Protein AF-A0A443SCE9-F1 (afdb_monomer)

Nearest PDB structures (foldseek):
  2ody-assembly2_F  TM=4.793E-01  e=1.284E-12  Rhipicephalus microplus
  5yv7-assembly1_A  TM=9.824E-01  e=7.823E-06  Dendroaspis angusticeps
  1zr0-assembly2_D  TM=9.671E-01  e=8.289E-06  Homo sapiens
  6q61-assembly1_A  TM=9.782E-01  e=1.863E-05  Conus striatus
  4bqd-assembly2_B  TM=9.768E-01  e=2.092E-05  Homo sapiens

Foldseek 3Di:
DDDDDDPDPDDDDDDDDDPPQQLPDDWFQDDAQDFQWWWFQDPVVRAIDIDGHRPDDGGSRTHNDRVVRCCSRPVVLVVLVVLLPDDFDQDPAQDFQWWWFQDPVVRATDIDGHRPDDDDSRTGNDRVVNCVSRVVSVVVVVVVVVVVVVVDPQLQVDDWDQDDAQCWDWWWFRDPVVRAIDIDTHRPDDTGSRTHRDRVVRCCRRVNPPPDDPPLPPLLPDDWDQDDAQDFQWWWFQDLVVRAIDIDGHRPDDTGSRTHNDRCVRCVSSVVSVPPPPD

Organism: NCBI:txid299467

Structure (mmCIF, N/CA/C/O backbone):
data_AF-A0A443SCE9-F1
#
_entry.id   AF-A0A443SCE9-F1
#
loop_
_atom_site.group_PDB
_atom_site.id
_atom_site.type_symbol
_atom_site.label_atom_id
_atom_site.label_alt_id
_atom_site.label_comp_id
_atom_site.label_asym_id
_atom_site.label_entity_id
_atom_site.label_seq_id
_atom_site.pdbx_PDB_ins_code
_atom_site.Cartn_x
_atom_site.Cartn_y
_atom_site.Cartn_z
_atom_site.occupancy
_atom_site.B_iso_or_equiv
_atom_site.auth_seq_id
_atom_site.auth_comp_id
_atom_site.auth_asym_id
_atom_site.auth_atom_id
_atom_site.pdbx_PDB_model_num
ATOM 1 N N . MET A 1 1 ? 52.803 -52.361 32.633 1.00 43.97 1 MET A N 1
ATOM 2 C CA . MET A 1 1 ? 52.511 -51.492 31.473 1.00 43.97 1 MET A CA 1
ATOM 3 C C . MET A 1 1 ? 51.015 -51.180 31.536 1.00 43.97 1 MET A C 1
ATOM 5 O O . MET A 1 1 ? 50.235 -51.978 31.051 1.00 43.97 1 MET A O 1
ATOM 9 N N . LEU A 1 2 ? 50.513 -50.243 32.354 1.00 42.19 2 LEU A N 1
ATOM 10 C CA . LEU A 1 2 ? 50.738 -48.784 32.318 1.00 42.19 2 LEU A CA 1
ATOM 11 C C . LEU A 1 2 ? 50.710 -48.282 30.860 1.00 42.19 2 LEU A C 1
ATOM 13 O O . LEU A 1 2 ? 51.639 -48.584 30.123 1.00 42.19 2 LEU A O 1
ATOM 17 N N . VAL A 1 3 ? 49.547 -47.845 30.364 1.00 41.75 3 VAL A N 1
ATOM 18 C CA . VAL A 1 3 ? 49.006 -46.459 30.302 1.00 41.75 3 VAL A CA 1
ATOM 19 C C . VAL A 1 3 ? 49.150 -45.918 28.878 1.00 41.75 3 VAL A C 1
ATOM 21 O O . VAL A 1 3 ? 50.267 -45.782 28.396 1.00 41.75 3 VAL A O 1
ATOM 24 N N . ASN A 1 4 ? 48.025 -45.601 28.230 1.00 45.38 4 ASN A N 1
ATOM 25 C CA . ASN A 1 4 ? 47.741 -44.291 27.618 1.00 45.38 4 ASN A CA 1
ATOM 26 C C . ASN A 1 4 ? 46.391 -44.368 26.879 1.00 45.38 4 ASN A C 1
ATOM 28 O O . ASN A 1 4 ? 46.268 -45.077 25.889 1.00 45.38 4 ASN A O 1
ATOM 32 N N . ILE A 1 5 ? 45.307 -43.879 27.497 1.00 42.97 5 ILE A N 1
ATOM 33 C CA . ILE A 1 5 ? 44.830 -42.477 27.423 1.00 42.97 5 ILE A CA 1
ATOM 34 C C . ILE A 1 5 ? 44.091 -42.274 26.087 1.00 42.97 5 ILE A C 1
ATOM 36 O O . ILE A 1 5 ? 44.682 -42.333 25.020 1.00 42.97 5 ILE A O 1
ATOM 40 N N . ILE A 1 6 ? 42.755 -42.221 26.086 1.00 52.59 6 ILE A N 1
ATOM 41 C CA . ILE A 1 6 ? 41.980 -41.017 26.453 1.00 52.59 6 ILE A CA 1
ATOM 42 C C . ILE A 1 6 ? 42.483 -39.799 25.663 1.00 52.59 6 ILE A C 1
ATOM 44 O O . ILE A 1 6 ? 43.019 -38.865 26.236 1.00 52.59 6 ILE A O 1
ATOM 48 N N . PHE A 1 7 ? 42.353 -39.824 24.339 1.00 45.81 7 PHE A N 1
ATOM 49 C CA . PHE A 1 7 ? 42.349 -38.638 23.469 1.00 45.81 7 PHE A CA 1
ATOM 50 C C . PHE A 1 7 ? 41.995 -39.150 22.064 1.00 45.81 7 PHE A C 1
ATOM 52 O O . PHE A 1 7 ? 42.852 -39.601 21.322 1.00 45.81 7 PHE A O 1
ATOM 59 N N . MET A 1 8 ? 40.738 -39.398 21.722 1.00 41.31 8 MET A N 1
ATOM 60 C CA . MET A 1 8 ? 39.907 -38.404 21.045 1.00 41.31 8 MET A CA 1
ATOM 61 C C . MET A 1 8 ? 38.488 -38.993 20.926 1.00 41.31 8 MET A C 1
ATOM 63 O O . MET A 1 8 ? 38.077 -39.475 19.877 1.00 41.31 8 MET A O 1
ATOM 67 N N . LEU A 1 9 ? 37.747 -39.004 22.035 1.00 42.62 9 LEU A N 1
ATOM 68 C CA . LEU A 1 9 ? 36.285 -39.139 22.037 1.00 42.62 9 LEU A CA 1
ATOM 69 C C . LEU A 1 9 ? 35.625 -37.757 22.165 1.00 42.62 9 LEU A C 1
ATOM 71 O O . LEU A 1 9 ? 34.692 -37.604 22.942 1.00 42.62 9 LEU A O 1
ATOM 75 N N . LEU A 1 10 ? 36.104 -36.732 21.452 1.00 50.78 10 LEU A N 1
ATOM 76 C CA . LEU A 1 10 ? 35.444 -35.422 21.380 1.00 50.78 10 LEU A CA 1
ATOM 77 C C . LEU A 1 10 ? 35.758 -34.763 20.027 1.00 50.78 10 LEU A C 1
ATOM 79 O O . LEU A 1 10 ? 36.930 -34.590 19.720 1.00 50.78 10 LEU A O 1
ATOM 83 N N . PHE A 1 11 ? 34.709 -34.358 19.296 1.00 47.50 11 PHE A N 1
ATOM 84 C CA . PHE A 1 11 ? 34.681 -33.801 17.926 1.00 47.50 11 PHE A CA 1
ATOM 85 C C . PHE A 1 11 ? 34.931 -34.874 16.852 1.00 47.50 11 PHE A C 1
ATOM 87 O O . PHE A 1 11 ? 36.036 -35.358 16.707 1.00 47.50 11 PHE A O 1
ATOM 94 N N . GLU A 1 12 ? 33.953 -35.374 16.095 1.00 42.16 12 GLU A N 1
ATOM 95 C CA . GLU A 1 12 ? 33.042 -34.621 15.231 1.00 42.16 12 GLU A CA 1
ATOM 96 C C . GLU A 1 12 ? 31.695 -35.361 15.090 1.00 42.16 12 GLU A C 1
ATOM 98 O O . GLU A 1 12 ? 31.498 -36.211 14.225 1.00 42.16 12 GLU A O 1
ATOM 103 N N . ALA A 1 13 ? 30.730 -35.018 15.937 1.00 48.69 13 ALA A N 1
ATOM 104 C CA . ALA A 1 13 ? 29.329 -35.062 15.544 1.00 48.69 13 ALA A CA 1
ATOM 105 C C . ALA A 1 13 ? 28.875 -33.604 15.434 1.00 48.69 13 ALA A C 1
ATOM 107 O O . ALA A 1 13 ? 29.191 -32.819 16.326 1.00 48.69 13 ALA A O 1
ATOM 108 N N . LEU A 1 14 ? 28.103 -33.289 14.385 1.00 45.78 14 LEU A N 1
ATOM 109 C CA . LEU A 1 14 ? 27.426 -32.008 14.110 1.00 45.78 14 LEU A CA 1
ATOM 110 C C . LEU A 1 14 ? 28.202 -31.013 13.227 1.00 45.78 14 LEU A C 1
ATOM 112 O O . LEU A 1 14 ? 28.511 -29.901 13.645 1.00 45.78 14 LEU A O 1
ATOM 116 N N . THR A 1 15 ? 28.395 -31.339 11.948 1.00 37.53 15 THR A N 1
ATOM 117 C CA . THR A 1 15 ? 28.338 -30.293 10.916 1.00 37.53 15 THR A CA 1
ATOM 118 C C . THR A 1 15 ? 26.886 -30.191 10.433 1.00 37.53 15 THR A C 1
ATOM 120 O O . THR A 1 15 ? 26.409 -31.080 9.725 1.00 37.53 15 THR A O 1
ATOM 123 N N . PRO A 1 16 ? 26.110 -29.159 10.824 1.00 42.09 16 PRO A N 1
ATOM 124 C CA . PRO A 1 16 ? 24.893 -28.854 10.088 1.00 42.09 16 PRO A CA 1
ATOM 125 C C . PRO A 1 16 ? 25.311 -28.518 8.653 1.00 42.09 16 PRO A C 1
ATOM 127 O O . PRO A 1 16 ? 26.237 -27.733 8.446 1.00 42.09 16 PRO A O 1
ATOM 130 N N . MET A 1 17 ? 24.656 -29.147 7.672 1.00 36.25 17 MET A N 1
ATOM 131 C CA . MET A 1 17 ? 24.743 -28.785 6.256 1.00 36.25 17 MET A CA 1
ATOM 132 C C . MET A 1 17 ? 24.750 -27.258 6.134 1.00 36.25 17 MET A C 1
ATOM 134 O O . MET A 1 17 ? 23.750 -26.615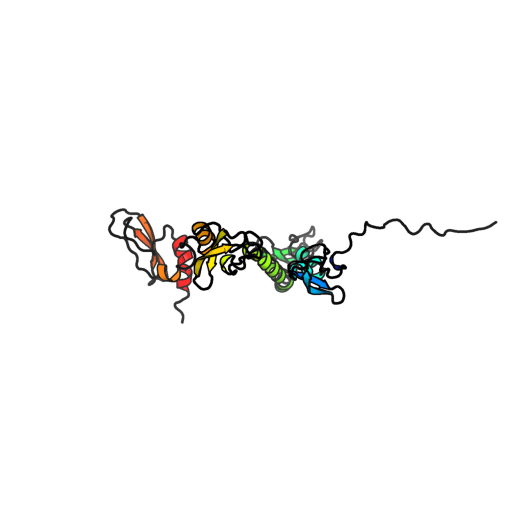 6.451 1.00 36.25 17 MET A O 1
ATOM 138 N N . LEU A 1 18 ? 25.893 -26.701 5.724 1.00 42.69 18 LEU A N 1
ATOM 139 C CA . LEU A 1 18 ? 26.129 -25.271 5.547 1.00 42.69 18 LEU A CA 1
ATOM 140 C C . LEU A 1 18 ? 25.136 -24.713 4.523 1.00 42.69 18 LEU A C 1
ATOM 142 O O . LEU A 1 18 ? 25.402 -24.657 3.324 1.00 42.69 18 LEU A O 1
ATOM 146 N N . THR A 1 19 ? 23.971 -24.278 4.991 1.00 43.88 19 THR A N 1
ATOM 147 C CA . THR A 1 19 ? 23.225 -23.238 4.301 1.00 43.88 19 THR A CA 1
ATOM 148 C C . THR A 1 19 ? 24.095 -21.998 4.411 1.00 43.88 19 THR A C 1
ATOM 150 O O . THR A 1 19 ? 24.146 -21.392 5.480 1.00 43.88 19 THR A O 1
ATOM 153 N N . GLU A 1 20 ? 24.848 -21.678 3.356 1.00 56.22 20 GLU A N 1
ATOM 154 C CA . GLU A 1 20 ? 25.584 -20.418 3.292 1.00 56.22 20 GLU A CA 1
ATOM 155 C C . GLU A 1 20 ? 24.637 -19.291 3.693 1.00 56.22 20 GLU A C 1
ATOM 157 O O . GLU A 1 20 ? 23.588 -19.093 3.067 1.00 56.22 20 GLU A O 1
ATOM 162 N N . ASP A 1 21 ? 24.982 -18.610 4.783 1.00 82.12 21 ASP A N 1
ATOM 163 C CA . ASP A 1 21 ? 24.191 -17.504 5.279 1.00 82.12 21 ASP A CA 1
ATOM 164 C C . ASP A 1 21 ? 24.166 -16.422 4.198 1.00 82.12 21 ASP A C 1
ATOM 166 O O . ASP A 1 21 ? 25.186 -15.814 3.870 1.00 82.12 21 ASP A O 1
ATOM 170 N N . VAL A 1 22 ? 22.979 -16.216 3.623 1.00 88.62 22 VAL A N 1
ATOM 171 C CA . VAL A 1 22 ? 22.713 -15.261 2.543 1.00 88.62 22 VAL A CA 1
ATOM 172 C C . VAL A 1 22 ? 23.270 -13.887 2.892 1.00 88.62 22 VAL A C 1
ATOM 174 O O . VAL A 1 22 ? 23.804 -13.207 2.029 1.00 88.62 22 VAL A O 1
ATOM 177 N N . CYS A 1 23 ? 23.185 -13.492 4.157 1.00 90.44 23 CYS A N 1
ATOM 178 C CA . CYS A 1 23 ? 23.610 -12.181 4.625 1.00 90.44 23 CYS A CA 1
ATOM 179 C C . CYS A 1 23 ? 25.134 -12.054 4.732 1.00 90.44 23 CYS A C 1
ATOM 181 O O . CYS A 1 23 ? 25.671 -10.954 4.695 1.00 90.44 23 CYS A O 1
ATOM 183 N N . SER A 1 24 ? 25.851 -13.172 4.784 1.00 90.25 24 SER A N 1
ATOM 184 C CA . SER A 1 24 ? 27.311 -13.198 4.837 1.00 90.25 24 SER A CA 1
ATOM 185 C C . SER A 1 24 ? 27.971 -13.185 3.447 1.00 90.25 24 SER A C 1
ATOM 187 O O . SER A 1 24 ? 29.181 -12.978 3.346 1.00 90.25 24 SER A O 1
ATOM 189 N N . GLN A 1 25 ? 27.214 -13.390 2.361 1.00 93.69 25 GLN A N 1
ATOM 190 C CA . GLN A 1 25 ? 27.750 -13.358 0.991 1.00 93.69 25 GLN A CA 1
ATOM 191 C C . GLN A 1 25 ? 28.058 -11.912 0.552 1.00 93.69 25 GLN A C 1
ATOM 193 O O . GLN A 1 25 ? 27.378 -10.979 0.960 1.00 93.69 25 GLN A O 1
ATOM 198 N N . LYS A 1 26 ? 29.057 -11.684 -0.309 1.00 95.06 26 LYS A N 1
ATOM 199 C CA . LYS A 1 26 ? 29.334 -10.340 -0.870 1.00 95.06 26 LYS A CA 1
ATOM 200 C C . LYS A 1 26 ? 28.342 -9.974 -1.978 1.00 95.06 26 LYS A C 1
ATOM 202 O O . LYS A 1 26 ? 27.740 -10.864 -2.564 1.00 95.06 26 LYS A O 1
ATOM 207 N N . ALA A 1 27 ? 28.212 -8.695 -2.327 1.00 94.88 27 ALA A N 1
ATOM 208 C CA . ALA A 1 27 ? 27.481 -8.296 -3.533 1.00 94.88 27 ALA A CA 1
ATOM 209 C C . ALA A 1 27 ? 28.075 -8.974 -4.780 1.00 94.88 27 ALA A C 1
ATOM 211 O O . ALA A 1 27 ? 29.279 -8.876 -5.019 1.00 94.88 27 ALA A O 1
ATOM 212 N N . ASP A 1 28 ? 27.238 -9.628 -5.586 1.00 96.88 28 ASP A N 1
ATOM 213 C CA . ASP A 1 28 ? 27.673 -10.304 -6.811 1.00 96.88 28 ASP A CA 1
ATOM 214 C C . ASP A 1 28 ? 26.957 -9.737 -8.038 1.00 96.88 28 ASP A C 1
ATOM 216 O O . ASP A 1 28 ? 25.764 -9.967 -8.263 1.00 96.88 28 ASP A O 1
ATOM 220 N N . HIS A 1 29 ? 27.713 -8.989 -8.844 1.00 94.44 29 HIS A N 1
ATOM 221 C CA . HIS A 1 29 ? 27.254 -8.427 -10.111 1.00 94.44 29 HIS A CA 1
ATOM 222 C C . HIS A 1 29 ? 26.821 -9.524 -11.096 1.00 94.44 29 HIS A C 1
ATOM 224 O O . HIS A 1 29 ? 25.925 -9.313 -11.913 1.00 94.44 29 HIS A O 1
ATOM 230 N N . GLY A 1 30 ? 27.435 -10.701 -11.028 1.00 94.31 30 GLY A N 1
ATOM 231 C CA . GLY A 1 30 ? 27.260 -11.762 -11.998 1.00 94.31 30 GLY A CA 1
ATOM 232 C C . GLY A 1 30 ? 27.810 -11.439 -13.388 1.00 94.31 30 GLY A C 1
ATOM 233 O O . GLY A 1 30 ? 28.479 -10.429 -13.616 1.00 94.31 30 GLY A O 1
ATOM 234 N N . GLY A 1 31 ? 27.553 -12.337 -14.342 1.00 89.56 31 GLY A N 1
ATOM 235 C CA . GLY A 1 31 ? 28.215 -12.323 -15.657 1.00 89.56 31 GLY A CA 1
ATOM 236 C C . GLY A 1 31 ? 27.521 -11.509 -16.756 1.00 89.56 31 GLY A C 1
ATOM 237 O O . GLY A 1 31 ? 28.083 -11.337 -17.837 1.00 89.56 31 GLY A O 1
ATOM 238 N N . CYS A 1 32 ? 26.295 -11.042 -16.523 1.00 94.19 32 CYS A N 1
ATOM 239 C CA . CYS A 1 32 ? 25.526 -10.288 -17.517 1.00 94.19 32 CYS A CA 1
ATOM 240 C C . CYS A 1 32 ? 25.786 -8.775 -17.415 1.00 94.19 32 CYS A C 1
ATOM 242 O O . CYS A 1 32 ? 26.352 -8.302 -16.438 1.00 94.19 32 CYS A O 1
ATOM 244 N N . ARG A 1 33 ? 25.400 -8.004 -18.442 1.00 90.88 33 ARG A N 1
ATOM 245 C CA . ARG A 1 33 ? 25.694 -6.557 -18.559 1.00 90.88 33 ARG A CA 1
ATOM 246 C C . ARG A 1 33 ? 24.463 -5.653 -18.406 1.00 90.88 33 ARG A C 1
ATOM 248 O O . ARG A 1 33 ? 24.452 -4.535 -18.911 1.00 90.88 33 ARG A O 1
ATOM 255 N N . SER A 1 34 ? 23.409 -6.144 -17.760 1.00 77.69 34 SER A N 1
ATOM 256 C CA . SER A 1 34 ? 22.251 -5.311 -17.411 1.00 77.69 34 SER A CA 1
ATOM 257 C C . SER A 1 34 ? 22.604 -4.400 -16.240 1.00 77.69 34 SER A C 1
ATOM 259 O O . SER A 1 34 ? 23.427 -4.754 -15.405 1.00 77.69 34 SER A O 1
ATOM 261 N N . ILE A 1 35 ? 21.962 -3.238 -16.148 1.00 85.25 35 ILE A N 1
ATOM 262 C CA . ILE A 1 35 ? 22.164 -2.310 -15.031 1.00 85.25 35 ILE A CA 1
ATOM 263 C C . ILE A 1 35 ? 20.927 -2.379 -14.138 1.00 85.25 35 ILE A C 1
ATOM 265 O O . ILE A 1 35 ? 20.015 -1.563 -14.258 1.00 85.25 35 ILE A O 1
ATOM 269 N N . LEU A 1 36 ? 20.859 -3.399 -13.279 1.00 69.56 36 LEU A N 1
ATOM 270 C CA . LEU A 1 36 ? 19.771 -3.544 -12.313 1.00 69.56 36 LEU A CA 1
ATOM 271 C C . LEU A 1 36 ? 20.247 -3.067 -10.944 1.00 69.56 36 LEU A C 1
ATOM 273 O O . LEU A 1 36 ? 21.108 -3.696 -10.338 1.00 69.56 36 LEU A O 1
ATOM 277 N N . VAL A 1 37 ? 19.680 -1.974 -10.438 1.00 84.00 37 VAL A N 1
ATOM 278 C CA . VAL A 1 37 ? 19.967 -1.521 -9.071 1.00 84.00 37 VAL A CA 1
ATOM 279 C C . VAL A 1 37 ? 19.291 -2.476 -8.091 1.00 84.00 37 VAL A C 1
ATOM 281 O O . VAL A 1 37 ? 18.077 -2.675 -8.141 1.00 84.00 37 VAL A O 1
ATOM 284 N N . ARG A 1 38 ? 20.090 -3.092 -7.225 1.00 88.88 38 ARG A N 1
ATOM 285 C CA . ARG A 1 38 ? 19.673 -4.052 -6.200 1.00 88.88 38 ARG A CA 1
ATOM 286 C C . ARG A 1 38 ? 20.282 -3.667 -4.862 1.00 88.88 38 ARG A C 1
ATOM 288 O O . ARG A 1 38 ? 21.121 -2.775 -4.797 1.00 88.88 38 ARG A O 1
ATOM 295 N N . TRP A 1 39 ? 19.848 -4.335 -3.810 1.00 91.62 39 TRP A N 1
ATOM 296 C CA . TRP A 1 39 ? 20.337 -4.162 -2.453 1.00 91.62 39 TRP A CA 1
ATOM 297 C C . TRP A 1 39 ? 21.041 -5.428 -1.996 1.00 91.62 39 TRP A C 1
ATOM 299 O O . TRP A 1 39 ? 20.598 -6.528 -2.315 1.00 91.62 39 TRP A O 1
ATOM 309 N N . TYR A 1 40 ? 22.122 -5.286 -1.249 1.00 95.50 40 TYR A N 1
ATOM 310 C CA . TYR A 1 40 ? 22.788 -6.395 -0.579 1.00 95.50 40 TYR A CA 1
ATOM 311 C C . TYR A 1 40 ? 23.111 -5.982 0.852 1.00 95.50 40 TYR A C 1
ATOM 313 O O . TYR A 1 40 ? 23.240 -4.794 1.151 1.00 95.50 40 TYR A O 1
ATOM 321 N N . PHE A 1 41 ? 23.225 -6.955 1.742 1.00 94.44 41 PHE A N 1
ATOM 322 C CA . PHE A 1 41 ? 23.667 -6.731 3.102 1.00 94.44 41 PHE A CA 1
ATOM 323 C C . PHE A 1 41 ? 25.186 -6.654 3.135 1.00 94.44 41 PHE A C 1
ATOM 325 O O . PHE A 1 41 ? 25.878 -7.630 2.844 1.00 94.44 41 PHE A O 1
ATOM 332 N N . ASN A 1 42 ? 25.702 -5.486 3.486 1.00 92.31 42 ASN A N 1
ATOM 333 C CA . ASN A 1 42 ? 27.100 -5.283 3.774 1.00 92.31 42 ASN A CA 1
ATOM 334 C C . ASN A 1 42 ? 27.367 -5.647 5.240 1.00 92.31 42 ASN A C 1
ATOM 336 O O . ASN A 1 42 ? 27.071 -4.890 6.166 1.00 92.31 42 ASN A O 1
ATOM 340 N N . ASN A 1 43 ? 27.946 -6.827 5.439 1.00 86.88 43 ASN A N 1
ATOM 341 C CA . ASN A 1 43 ? 28.272 -7.337 6.766 1.00 86.88 43 ASN A CA 1
ATOM 342 C C . ASN A 1 43 ? 29.434 -6.574 7.440 1.00 86.88 43 ASN A C 1
ATOM 344 O O . ASN A 1 43 ? 29.600 -6.652 8.651 1.00 86.88 43 ASN A O 1
ATOM 348 N N . GLU A 1 44 ? 30.232 -5.800 6.692 1.00 86.62 44 GLU A N 1
ATOM 349 C CA . GLU A 1 44 ? 31.347 -5.023 7.259 1.00 86.62 44 GLU A CA 1
ATOM 350 C C . GLU A 1 44 ? 30.847 -3.848 8.110 1.00 86.62 44 GLU A C 1
ATOM 352 O O . GLU A 1 44 ? 31.488 -3.459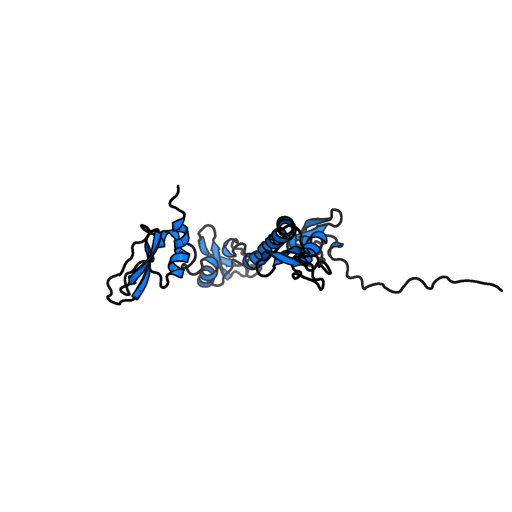 9.085 1.00 86.62 44 GLU A O 1
ATOM 357 N N . ASN A 1 45 ? 29.685 -3.290 7.763 1.00 83.56 45 ASN A N 1
ATOM 358 C CA . ASN A 1 45 ? 29.087 -2.160 8.470 1.00 83.56 45 ASN A CA 1
ATOM 359 C C . ASN A 1 45 ? 27.654 -2.425 8.958 1.00 83.56 45 ASN A C 1
ATOM 361 O O . ASN A 1 45 ? 27.025 -1.519 9.507 1.00 83.56 45 ASN A O 1
ATOM 365 N N . ASN A 1 46 ? 27.165 -3.659 8.799 1.00 79.19 46 ASN A N 1
ATOM 366 C CA . ASN A 1 46 ? 25.811 -4.095 9.131 1.00 79.19 46 ASN A CA 1
ATOM 367 C C . ASN A 1 46 ? 24.715 -3.231 8.485 1.00 79.19 46 ASN A C 1
ATOM 369 O O . ASN A 1 46 ? 23.715 -2.905 9.130 1.00 79.19 46 ASN A O 1
ATOM 373 N N . LYS A 1 47 ? 24.896 -2.829 7.222 1.00 86.00 47 LYS A N 1
ATOM 374 C CA . LYS A 1 47 ? 23.917 -2.018 6.481 1.00 86.00 47 LYS A CA 1
ATOM 375 C C . LYS A 1 47 ? 23.515 -2.674 5.177 1.00 86.00 47 LYS A C 1
ATOM 377 O O . LYS A 1 47 ? 24.292 -3.379 4.548 1.00 86.00 47 LYS A O 1
ATOM 382 N N . CYS A 1 48 ? 22.295 -2.394 4.743 1.00 88.62 48 CYS A N 1
ATOM 383 C CA . CYS A 1 48 ? 21.870 -2.714 3.392 1.00 88.62 48 CYS A CA 1
ATOM 384 C C . CYS A 1 48 ? 22.294 -1.597 2.446 1.00 88.62 48 CYS A C 1
ATOM 386 O O . CYS A 1 48 ? 21.979 -0.433 2.669 1.00 88.62 48 CYS A O 1
ATOM 388 N N . GLU A 1 49 ? 23.018 -1.949 1.391 1.00 93.50 49 GLU A N 1
ATOM 389 C CA . GLU A 1 49 ? 23.603 -0.996 0.452 1.00 93.50 49 GLU A CA 1
ATOM 390 C C . GLU A 1 49 ? 23.217 -1.342 -0.984 1.00 93.50 49 GLU A C 1
ATOM 392 O O . GLU A 1 49 ? 22.930 -2.494 -1.320 1.00 93.50 49 GLU A O 1
ATOM 397 N N . ARG A 1 50 ? 23.189 -0.327 -1.854 1.00 90.75 50 ARG A N 1
ATOM 398 C CA . ARG A 1 50 ? 22.861 -0.512 -3.271 1.00 90.75 50 ARG A CA 1
ATOM 399 C C . ARG A 1 50 ? 24.064 -1.033 -4.046 1.00 90.75 50 ARG A C 1
ATOM 401 O O . ARG A 1 50 ? 25.171 -0.533 -3.880 1.00 90.75 50 ARG A O 1
ATOM 408 N N . PHE A 1 51 ? 23.818 -1.946 -4.978 1.00 94.75 51 PHE A N 1
ATOM 409 C CA . PHE A 1 51 ? 24.803 -2.404 -5.954 1.00 94.75 51 PHE A CA 1
ATOM 410 C C . PHE A 1 51 ? 24.166 -2.619 -7.334 1.00 94.75 51 PHE A C 1
ATOM 412 O O . PHE A 1 51 ? 22.940 -2.649 -7.476 1.00 94.75 51 PHE A O 1
ATOM 419 N N . ILE A 1 52 ? 25.003 -2.746 -8.367 1.00 89.06 52 ILE A N 1
ATOM 420 C CA . ILE A 1 52 ? 24.560 -3.061 -9.729 1.00 89.06 52 ILE A CA 1
ATOM 421 C C . ILE A 1 52 ? 24.615 -4.575 -9.920 1.00 89.06 52 ILE A C 1
ATOM 423 O O . ILE A 1 52 ? 25.684 -5.178 -9.862 1.00 89.06 52 ILE A O 1
ATOM 427 N N . PHE A 1 53 ? 23.463 -5.175 -10.194 1.00 93.38 53 PHE A N 1
ATOM 428 C CA . PHE A 1 53 ? 23.349 -6.556 -10.623 1.00 93.38 53 PHE A CA 1
ATOM 429 C C . PHE A 1 53 ? 23.257 -6.633 -12.150 1.00 93.38 53 PHE A C 1
ATOM 431 O O . PHE A 1 53 ? 22.341 -6.087 -12.768 1.00 93.38 53 PHE A O 1
ATOM 438 N N . GLY A 1 54 ? 24.173 -7.394 -12.740 1.00 85.12 54 GLY A N 1
ATOM 439 C CA . GLY A 1 54 ? 24.312 -7.645 -14.169 1.00 85.12 54 GLY A CA 1
ATOM 440 C C . GLY A 1 54 ? 23.117 -8.348 -14.815 1.00 85.12 54 GLY A C 1
ATOM 441 O O . GLY A 1 54 ? 22.996 -8.370 -16.041 1.00 85.12 54 GLY A O 1
ATOM 442 N N . GLY A 1 55 ? 22.213 -8.924 -14.018 1.00 83.00 55 GLY A N 1
ATOM 443 C CA . GLY A 1 55 ? 20.970 -9.545 -14.484 1.00 83.00 55 GLY A CA 1
ATOM 444 C C . GLY A 1 55 ? 21.025 -11.061 -14.673 1.00 83.00 55 GLY A C 1
ATOM 445 O O . GLY A 1 55 ? 20.019 -11.651 -15.055 1.00 83.00 55 GLY A O 1
ATOM 446 N N . CYS A 1 56 ? 22.154 -11.716 -14.391 1.00 89.44 56 CYS A N 1
ATOM 447 C CA . CYS A 1 56 ? 22.238 -13.177 -14.356 1.00 89.44 56 CYS A CA 1
ATOM 448 C C . CYS A 1 56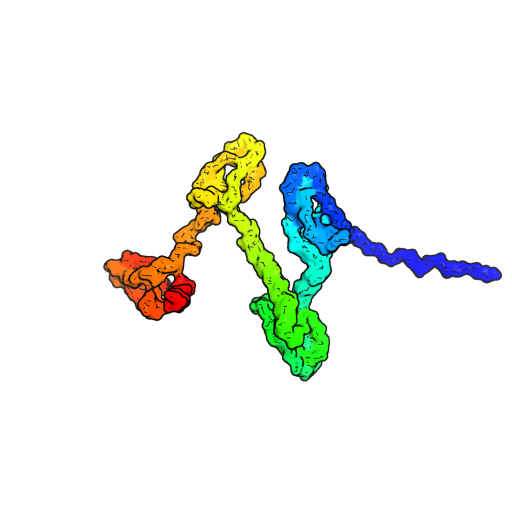 ? 23.403 -13.661 -13.494 1.00 89.44 56 CYS A C 1
ATOM 450 O O . CYS A 1 56 ? 24.345 -12.904 -13.281 1.00 89.44 56 CYS A O 1
ATOM 452 N N . LYS A 1 57 ? 23.351 -14.939 -13.078 1.00 82.19 57 LYS A N 1
ATOM 453 C CA . LYS A 1 57 ? 24.436 -15.659 -12.383 1.00 82.19 57 LYS A CA 1
ATOM 454 C C . LYS A 1 57 ? 25.100 -14.796 -11.299 1.00 82.19 57 LYS A C 1
ATOM 456 O O . LYS A 1 57 ? 26.266 -14.465 -11.437 1.00 82.19 57 LYS A O 1
ATOM 461 N N . GLY A 1 58 ? 24.303 -14.389 -10.309 1.00 89.94 58 GLY A N 1
ATOM 462 C CA . GLY A 1 58 ? 24.753 -13.756 -9.066 1.00 89.94 58 GLY A CA 1
ATOM 463 C C . GLY A 1 58 ? 24.502 -14.678 -7.868 1.00 89.94 58 GLY A C 1
ATOM 464 O O . GLY A 1 58 ? 24.222 -15.866 -8.056 1.00 89.94 58 GLY A O 1
ATOM 465 N N . ASN A 1 59 ? 24.490 -14.126 -6.656 1.00 94.19 59 ASN A N 1
ATOM 466 C CA . ASN A 1 59 ? 24.219 -14.875 -5.426 1.00 94.19 59 ASN A CA 1
ATOM 467 C C . ASN A 1 59 ? 22.920 -14.436 -4.718 1.00 94.19 59 ASN A C 1
ATOM 469 O O . ASN A 1 59 ? 22.124 -13.671 -5.271 1.00 94.19 59 ASN A O 1
ATOM 473 N N . LYS A 1 60 ? 22.662 -14.987 -3.522 1.00 94.31 60 LYS A N 1
ATOM 474 C CA . LYS A 1 60 ? 21.408 -14.762 -2.788 1.00 94.31 60 LYS A CA 1
ATOM 475 C C . LYS A 1 60 ? 21.397 -13.445 -2.010 1.00 94.31 60 LYS A C 1
ATOM 477 O O . LYS A 1 60 ? 20.305 -12.996 -1.667 1.00 94.31 60 LYS A O 1
ATOM 482 N N . ASN A 1 61 ? 22.551 -12.817 -1.756 1.00 94.75 61 ASN A N 1
ATOM 483 C CA . ASN A 1 61 ? 22.628 -11.477 -1.164 1.00 94.75 61 ASN A CA 1
ATOM 484 C C . ASN A 1 61 ? 22.297 -10.404 -2.211 1.00 94.75 61 ASN A C 1
ATOM 486 O O . ASN A 1 61 ? 23.119 -9.583 -2.611 1.00 94.75 61 ASN A O 1
ATOM 490 N N . ASN A 1 62 ? 21.087 -10.498 -2.746 1.00 92.19 62 ASN A N 1
ATOM 491 C CA . ASN A 1 62 ? 20.606 -9.713 -3.863 1.00 92.19 62 ASN A CA 1
ATOM 492 C C . ASN A 1 62 ? 19.103 -9.528 -3.695 1.00 92.19 62 ASN A C 1
ATOM 494 O O . ASN A 1 62 ? 18.282 -10.356 -4.091 1.00 92.19 62 ASN A O 1
ATOM 498 N N . PHE A 1 63 ? 18.758 -8.415 -3.079 1.00 88.06 63 PHE A N 1
ATOM 499 C CA . PHE A 1 63 ? 17.410 -8.036 -2.730 1.00 88.06 63 PHE A CA 1
ATOM 500 C C . PHE A 1 63 ? 16.936 -6.924 -3.654 1.00 88.06 63 PHE A C 1
ATOM 502 O O . PHE A 1 63 ? 17.697 -6.072 -4.111 1.00 88.06 63 PHE A O 1
ATOM 509 N N . VAL A 1 64 ? 15.646 -6.924 -3.959 1.00 78.62 64 VAL A N 1
ATOM 510 C CA . VAL A 1 64 ? 15.054 -5.885 -4.808 1.00 78.62 64 VAL A CA 1
ATOM 511 C C . VAL A 1 64 ? 14.890 -4.549 -4.064 1.00 78.62 64 VAL A C 1
ATOM 513 O O . VAL A 1 64 ? 14.853 -3.505 -4.707 1.00 78.62 64 VAL A O 1
ATOM 516 N N . SER A 1 65 ? 14.860 -4.560 -2.726 1.00 75.69 65 SER A N 1
ATOM 517 C CA . SER A 1 65 ? 14.711 -3.372 -1.874 1.00 75.69 65 SER A CA 1
ATOM 518 C C . SER A 1 65 ? 15.598 -3.425 -0.627 1.00 75.69 65 SER A C 1
ATOM 520 O O . SER A 1 65 ? 15.994 -4.507 -0.180 1.00 75.69 65 SER A O 1
ATOM 522 N N . GLU A 1 66 ? 15.882 -2.247 -0.062 1.00 81.81 66 GLU A N 1
ATOM 523 C CA . GLU A 1 66 ? 16.618 -2.098 1.197 1.00 81.81 66 GLU A CA 1
ATOM 524 C C . GLU A 1 66 ? 15.907 -2.847 2.320 1.00 81.81 66 GLU A C 1
ATOM 526 O O . GLU A 1 66 ? 16.532 -3.629 3.022 1.00 81.81 66 GLU A O 1
ATOM 531 N N . ASP A 1 67 ? 14.586 -2.708 2.411 1.00 62.25 67 ASP A N 1
ATOM 532 C CA . ASP A 1 67 ? 13.780 -3.332 3.462 1.00 62.25 67 ASP A CA 1
ATOM 533 C C . ASP A 1 67 ? 13.799 -4.858 3.392 1.00 62.25 67 ASP A C 1
ATOM 535 O O . ASP A 1 67 ? 13.810 -5.531 4.422 1.00 62.25 67 ASP A O 1
ATOM 539 N N . LEU A 1 68 ? 13.806 -5.440 2.185 1.00 67.50 68 LEU A N 1
ATOM 540 C CA . LEU A 1 68 ? 13.901 -6.893 2.036 1.00 67.50 68 LEU A CA 1
ATOM 541 C C . LEU A 1 68 ? 15.279 -7.381 2.487 1.00 67.50 68 LEU A C 1
ATOM 543 O O . LEU A 1 68 ? 15.376 -8.406 3.151 1.00 67.50 68 LEU A O 1
ATOM 547 N N . CYS A 1 69 ? 16.325 -6.615 2.186 1.00 83.94 69 CYS A N 1
ATOM 548 C CA . CYS A 1 69 ? 17.655 -6.872 2.712 1.00 83.94 69 CYS A CA 1
ATOM 549 C C . CYS A 1 69 ? 17.683 -6.746 4.247 1.00 83.94 69 CYS A C 1
ATOM 551 O O . CYS A 1 69 ? 18.141 -7.655 4.935 1.00 83.94 69 CYS A O 1
ATOM 553 N N . GLN A 1 70 ? 17.135 -5.663 4.805 1.00 83.19 70 GLN A N 1
ATOM 554 C CA . GLN A 1 70 ? 17.167 -5.367 6.237 1.00 83.19 70 GLN A CA 1
ATOM 555 C C . GLN A 1 70 ? 16.358 -6.396 7.031 1.00 83.19 70 GLN A C 1
ATOM 557 O O . GLN A 1 70 ? 16.861 -6.996 7.971 1.00 83.19 70 GLN A O 1
ATOM 562 N N . SER A 1 71 ? 15.125 -6.682 6.617 1.00 69.06 71 SER A N 1
ATOM 563 C CA . SER A 1 71 ? 14.286 -7.720 7.227 1.00 69.06 71 SER A CA 1
ATOM 564 C C . SER A 1 71 ? 14.864 -9.123 7.060 1.00 69.06 71 SER A C 1
ATOM 566 O O . SER A 1 71 ? 14.564 -10.002 7.866 1.00 69.06 71 SER A O 1
ATOM 568 N N . HIS A 1 72 ? 15.691 -9.365 6.039 1.00 77.75 72 HIS A N 1
ATOM 569 C CA . HIS A 1 72 ? 16.369 -10.643 5.875 1.00 77.75 72 HIS A CA 1
ATOM 570 C C . HIS A 1 72 ? 17.665 -10.749 6.693 1.00 77.75 72 HIS A C 1
ATOM 572 O O . HIS A 1 72 ? 18.020 -11.845 7.118 1.00 77.75 72 HIS A O 1
ATOM 578 N N . CYS A 1 73 ? 18.367 -9.643 6.935 1.00 83.38 73 CYS A N 1
ATOM 579 C CA . CYS A 1 73 ? 19.744 -9.677 7.431 1.00 83.38 73 CYS A CA 1
ATOM 580 C C . CYS A 1 73 ? 20.002 -8.917 8.731 1.00 83.38 73 CYS A C 1
ATOM 582 O O . CYS A 1 73 ? 21.065 -9.081 9.317 1.00 83.38 73 CYS A O 1
ATOM 584 N N . LEU A 1 74 ? 19.031 -8.153 9.236 1.00 80.69 74 LEU A N 1
ATOM 585 C CA . LEU A 1 74 ? 19.094 -7.490 10.537 1.00 80.69 74 LEU A CA 1
ATOM 586 C C . LEU A 1 74 ? 18.199 -8.232 11.545 1.00 80.69 74 LEU A C 1
ATOM 588 O O . LEU A 1 74 ? 16.974 -8.064 11.533 1.00 80.69 74 LEU A O 1
ATOM 592 N N . PRO A 1 75 ? 18.781 -9.019 12.472 1.00 64.06 75 PRO A N 1
ATOM 593 C CA . PRO A 1 75 ? 18.030 -9.762 13.489 1.00 64.06 75 PRO A CA 1
ATOM 594 C C . PRO A 1 75 ? 17.112 -8.870 14.334 1.00 64.06 75 PRO A C 1
ATOM 596 O O . PRO A 1 75 ? 16.016 -9.278 14.703 1.00 64.06 75 PRO A O 1
ATOM 599 N N . GLN A 1 76 ? 17.528 -7.621 14.561 1.00 59.12 76 GLN A N 1
ATOM 600 C CA . GLN A 1 76 ? 16.815 -6.626 15.368 1.00 59.12 76 GLN A CA 1
ATOM 601 C C . GLN A 1 76 ? 15.434 -6.245 14.795 1.00 59.12 76 GLN A C 1
ATOM 603 O O . GLN A 1 76 ? 14.555 -5.813 15.541 1.00 59.12 76 GLN A O 1
ATOM 608 N N . LEU A 1 77 ? 15.246 -6.397 13.476 1.00 56.28 77 LEU A N 1
ATOM 609 C CA . LEU A 1 77 ? 13.987 -6.121 12.773 1.00 56.28 77 LEU A CA 1
ATOM 610 C C . LEU A 1 77 ? 13.115 -7.376 12.630 1.00 56.28 77 LEU A C 1
ATOM 612 O O . LEU A 1 77 ? 11.890 -7.276 12.660 1.00 56.28 77 LEU A O 1
ATOM 616 N N . ARG A 1 78 ? 13.725 -8.566 12.537 1.00 57.09 78 ARG A N 1
ATOM 617 C CA . ARG A 1 78 ? 13.004 -9.853 12.508 1.00 57.09 78 ARG A CA 1
ATOM 618 C C . ARG A 1 78 ? 12.301 -10.159 13.830 1.00 57.09 78 ARG A C 1
ATOM 620 O O . ARG A 1 78 ? 11.135 -10.538 13.823 1.00 57.09 78 ARG A O 1
ATOM 627 N N . THR A 1 79 ? 12.991 -9.951 14.949 1.00 58.66 79 THR A N 1
ATOM 628 C CA . THR A 1 79 ? 12.485 -10.257 16.300 1.00 58.66 79 THR A CA 1
ATOM 629 C C . THR A 1 79 ? 11.276 -9.412 16.672 1.00 58.66 79 THR A C 1
ATOM 631 O O . THR A 1 79 ? 10.349 -9.884 17.315 1.00 58.66 79 THR A O 1
ATOM 634 N N . ALA A 1 80 ? 11.245 -8.160 16.227 1.00 57.03 80 ALA A N 1
ATOM 635 C CA . ALA A 1 80 ? 10.190 -7.235 16.597 1.00 57.03 80 ALA A CA 1
ATOM 636 C C . ALA A 1 80 ? 8.885 -7.456 15.794 1.00 57.03 80 ALA A C 1
ATOM 638 O O . ALA A 1 80 ? 7.799 -7.226 16.321 1.00 57.03 80 ALA A O 1
ATOM 639 N N . VAL A 1 81 ? 8.965 -7.976 14.560 1.00 62.88 81 VAL A N 1
ATOM 640 C CA . VAL A 1 81 ? 7.790 -8.446 13.794 1.00 62.88 81 VAL A CA 1
ATOM 641 C C . VAL A 1 81 ? 7.208 -9.721 14.402 1.00 62.88 81 VAL A C 1
ATOM 643 O O . VAL A 1 81 ? 5.988 -9.850 14.475 1.00 62.88 81 VAL A O 1
ATOM 646 N N . ASP A 1 82 ? 8.060 -10.655 14.823 1.00 71.50 82 ASP A N 1
ATOM 647 C CA . ASP A 1 82 ? 7.619 -11.897 15.461 1.00 71.50 82 ASP A CA 1
ATOM 648 C C . ASP A 1 82 ? 6.931 -11.598 16.801 1.00 71.50 82 ASP A C 1
ATOM 650 O O . ASP A 1 82 ? 5.764 -11.940 16.990 1.00 71.50 82 ASP A O 1
ATOM 654 N N . LEU A 1 83 ? 7.580 -10.795 17.652 1.00 83.94 83 LEU A N 1
ATOM 655 C CA . LEU A 1 83 ? 7.043 -10.287 18.915 1.00 83.94 83 LEU A CA 1
ATOM 656 C C . LEU A 1 83 ? 5.650 -9.671 18.749 1.00 83.94 83 LEU A C 1
ATOM 658 O O . LEU A 1 83 ? 4.692 -10.133 19.358 1.00 83.94 83 LEU A O 1
ATOM 662 N N . CYS A 1 84 ? 5.502 -8.655 17.895 1.00 86.12 84 CYS A N 1
ATOM 663 C CA . CYS A 1 84 ? 4.248 -7.902 17.772 1.00 86.12 84 CYS A CA 1
ATOM 664 C C . CYS A 1 84 ? 3.102 -8.689 17.102 1.00 86.12 84 CYS A C 1
ATOM 666 O O . CYS A 1 84 ? 1.969 -8.200 17.060 1.00 86.12 84 CYS A O 1
ATOM 668 N N . ASN A 1 85 ? 3.377 -9.880 16.560 1.00 84.19 85 ASN A N 1
ATOM 669 C CA . ASN A 1 85 ? 2.379 -10.767 15.960 1.00 84.19 85 ASN A CA 1
ATOM 670 C C . ASN A 1 85 ? 1.979 -11.938 16.870 1.00 84.19 85 ASN A C 1
ATOM 672 O O . ASN A 1 85 ? 1.033 -12.658 16.539 1.00 84.19 85 ASN A O 1
ATOM 676 N N . GLN A 1 86 ? 2.653 -12.128 18.007 1.00 86.56 86 GLN A N 1
ATOM 677 C CA . GLN A 1 86 ? 2.249 -13.120 19.003 1.00 86.56 86 GLN A CA 1
ATOM 678 C C . GLN A 1 86 ? 0.860 -12.770 19.586 1.00 86.56 86 GLN A C 1
ATOM 680 O O . GLN A 1 86 ? 0.490 -11.596 19.655 1.00 86.56 86 GLN A O 1
ATOM 685 N N . PRO A 1 87 ? 0.052 -13.757 20.013 1.00 92.06 87 PRO A N 1
ATOM 686 C CA . PRO A 1 87 ? -1.257 -13.500 20.618 1.00 92.06 87 PRO A CA 1
ATOM 687 C C . PRO A 1 87 ? -1.123 -12.881 22.018 1.00 92.06 87 PRO A C 1
ATOM 689 O O . PRO A 1 87 ? -0.092 -13.036 22.665 1.00 92.06 87 PRO A O 1
ATOM 692 N N . LYS A 1 88 ? -2.186 -12.267 22.553 1.00 95.00 88 LYS A N 1
ATOM 693 C CA . LYS A 1 88 ? -2.240 -11.984 23.999 1.00 95.00 88 LYS A CA 1
ATOM 694 C C . LYS A 1 88 ? -2.245 -13.281 24.806 1.00 95.00 88 LYS A C 1
ATOM 696 O O . LYS A 1 88 ? -2.991 -14.206 24.482 1.00 95.00 88 LYS A O 1
ATOM 701 N N . VAL A 1 89 ? -1.481 -13.317 25.895 1.00 96.31 89 VAL A N 1
ATOM 702 C CA . VAL A 1 89 ? -1.420 -14.466 26.810 1.00 96.31 89 VAL A CA 1
ATOM 703 C C . VAL A 1 89 ? -1.747 -14.015 28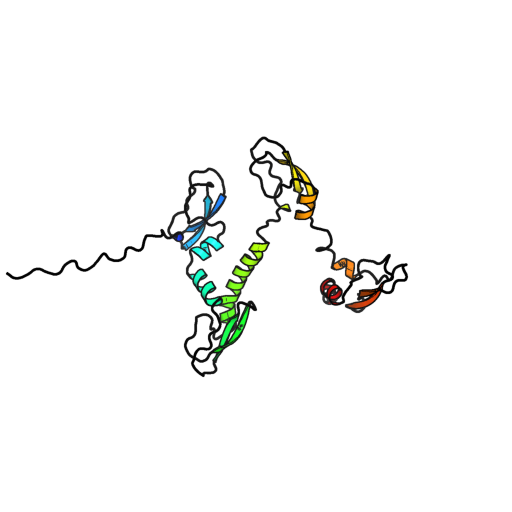.228 1.00 96.31 89 VAL A C 1
ATOM 705 O O . VAL A 1 89 ? -0.959 -13.322 28.863 1.00 96.31 89 VAL A O 1
ATOM 708 N N . THR A 1 90 ? -2.911 -14.422 28.743 1.00 97.06 90 THR A N 1
ATOM 709 C CA . THR A 1 90 ? -3.274 -14.198 30.154 1.00 97.06 90 THR A CA 1
ATOM 710 C C . THR A 1 90 ? -2.466 -15.098 31.093 1.00 97.06 90 THR A C 1
ATOM 712 O O . THR A 1 90 ? -2.117 -14.660 32.183 1.00 97.06 90 THR A O 1
ATOM 715 N N . GLY A 1 91 ? -2.112 -16.312 30.669 1.00 95.44 91 GLY A N 1
ATOM 716 C CA . GLY A 1 91 ? -1.406 -17.285 31.507 1.00 95.44 91 GLY A CA 1
ATOM 717 C C . GLY A 1 91 ? -2.303 -17.939 32.576 1.00 95.44 91 GLY A C 1
ATOM 718 O O . GLY A 1 91 ? -3.464 -17.554 32.737 1.00 95.44 91 GLY A O 1
ATOM 719 N N . PRO A 1 92 ? -1.796 -18.957 33.296 1.00 94.75 92 PRO A N 1
ATOM 720 C CA . PRO A 1 92 ? -2.573 -19.748 34.258 1.00 94.75 92 PRO A CA 1
ATOM 721 C C . PRO A 1 92 ? -2.727 -19.082 35.636 1.00 94.75 92 PRO A C 1
ATOM 723 O O . PRO A 1 92 ? -3.586 -19.481 36.430 1.00 94.75 92 PRO A O 1
ATOM 726 N N . CYS A 1 93 ? -1.900 -18.082 35.948 1.0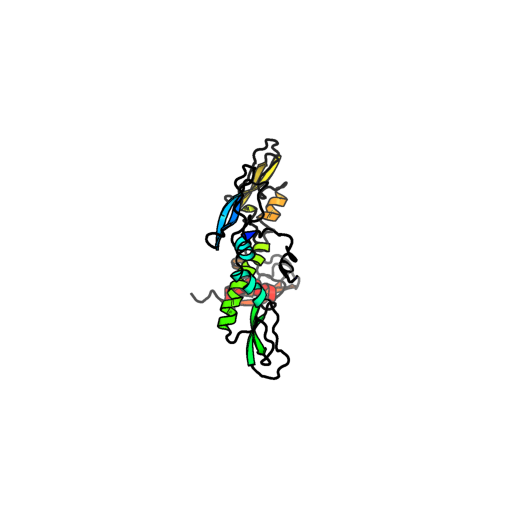0 96.75 93 CYS A N 1
ATOM 727 C CA . CYS A 1 93 ? -1.973 -17.351 37.210 1.00 96.75 93 CYS A CA 1
ATOM 728 C C . CYS A 1 93 ? -3.228 -16.464 37.287 1.00 96.75 93 CYS A C 1
ATOM 730 O O . CYS A 1 93 ? -3.759 -16.014 36.276 1.00 96.75 93 CYS A O 1
ATOM 732 N N . ARG A 1 94 ? -3.719 -16.214 38.509 1.00 96.38 94 ARG A N 1
ATOM 733 C CA . ARG A 1 94 ? -4.997 -15.515 38.769 1.00 96.38 94 ARG A CA 1
ATOM 734 C C . ARG A 1 94 ? -4.830 -14.060 39.220 1.00 96.38 94 ARG A C 1
ATOM 736 O O . ARG A 1 94 ? -5.714 -13.512 39.875 1.00 96.38 94 ARG A O 1
ATOM 743 N N . GLY A 1 95 ? -3.686 -13.452 38.921 1.00 92.81 95 GLY A N 1
ATOM 744 C CA . GLY A 1 95 ? -3.460 -12.029 39.145 1.00 92.81 95 GLY A CA 1
ATOM 745 C C . GLY A 1 95 ? -4.290 -11.161 38.198 1.00 92.81 95 GLY A C 1
ATOM 746 O O . GLY A 1 95 ? -4.775 -11.621 37.166 1.00 92.81 95 GLY A O 1
ATOM 747 N N . TYR A 1 96 ? -4.450 -9.889 38.556 1.00 97.00 96 TYR A N 1
ATOM 748 C CA . TYR A 1 96 ? -5.117 -8.893 37.723 1.00 97.00 96 TYR A CA 1
ATOM 749 C C . TYR A 1 96 ? -4.121 -7.786 37.390 1.00 97.00 96 TYR A C 1
ATOM 751 O O . TYR A 1 96 ? -4.036 -6.772 38.082 1.00 97.00 96 TYR A O 1
ATOM 759 N N . PHE A 1 97 ? -3.330 -8.002 36.343 1.00 96.69 97 PHE A N 1
ATOM 760 C CA . PHE A 1 97 ? -2.376 -7.011 35.860 1.00 96.69 97 PHE A CA 1
ATOM 761 C C . PHE A 1 97 ? -2.884 -6.447 34.540 1.00 96.69 97 PHE A C 1
ATOM 763 O O . PHE A 1 97 ? -2.947 -7.156 33.535 1.00 96.69 97 PHE A O 1
ATOM 770 N N . LYS A 1 98 ? -3.268 -5.167 34.537 1.00 97.50 98 LYS A N 1
ATOM 771 C CA . LYS A 1 98 ? -3.594 -4.466 33.295 1.00 97.50 98 LYS A CA 1
ATOM 772 C C . LYS A 1 98 ? -2.308 -4.309 32.482 1.00 97.50 98 LYS A C 1
ATOM 774 O O . LYS A 1 98 ? -1.335 -3.747 32.976 1.00 97.50 98 LYS A O 1
ATOM 779 N N . ARG A 1 99 ? -2.317 -4.824 31.257 1.00 97.56 99 ARG A N 1
ATOM 780 C CA . ARG A 1 99 ? -1.205 -4.775 30.304 1.00 97.56 99 ARG A CA 1
ATOM 781 C C . ARG A 1 99 ? -1.725 -4.385 28.928 1.00 97.56 99 ARG A C 1
ATOM 783 O O . ARG A 1 99 ? -2.931 -4.400 28.691 1.00 97.56 99 ARG A O 1
ATOM 790 N N . PHE A 1 100 ? -0.818 -4.057 28.025 1.00 96.94 100 PHE A N 1
ATOM 791 C CA . PHE A 1 100 ? -1.099 -3.758 26.630 1.00 96.94 100 PHE A CA 1
ATOM 792 C C . PHE A 1 100 ? -0.493 -4.841 25.743 1.00 96.94 100 PHE A C 1
ATOM 794 O O . PHE A 1 100 ? 0.566 -5.381 26.045 1.00 96.94 100 PHE A O 1
ATOM 801 N N . TRP A 1 101 ? -1.156 -5.157 24.643 1.00 95.06 101 TRP A N 1
ATOM 802 C CA . TRP A 1 101 ? -0.636 -6.043 23.607 1.00 95.06 101 TRP A CA 1
ATOM 803 C C . TRP A 1 101 ? -0.994 -5.461 22.246 1.00 95.06 101 TRP A C 1
ATOM 805 O O . TRP A 1 101 ? -2.020 -4.795 22.095 1.00 95.06 101 TRP A O 1
ATOM 815 N N . HIS A 1 102 ? -0.169 -5.706 21.240 1.00 92.31 102 HIS A N 1
ATOM 816 C CA . HIS A 1 102 ? -0.481 -5.327 19.875 1.00 92.31 102 HIS A CA 1
ATOM 817 C C . HIS A 1 102 ? -1.462 -6.338 19.275 1.00 92.31 102 HIS A C 1
ATOM 819 O O . HIS A 1 102 ? -1.100 -7.473 18.959 1.00 92.31 102 HIS A O 1
ATOM 825 N N . ASN A 1 103 ? -2.710 -5.908 19.106 1.00 90.44 103 ASN A N 1
ATOM 826 C CA . ASN A 1 103 ? -3.740 -6.687 18.448 1.00 90.44 103 ASN A CA 1
ATOM 827 C C . ASN A 1 103 ? -3.550 -6.620 16.931 1.00 90.44 103 ASN A C 1
ATOM 829 O O . ASN A 1 103 ? -3.722 -5.571 16.310 1.00 90.44 103 ASN A O 1
ATOM 833 N N . ASN A 1 104 ? -3.228 -7.755 16.314 1.00 83.62 104 ASN A N 1
ATOM 834 C CA . ASN A 1 104 ? -3.003 -7.829 14.875 1.00 83.62 104 ASN A CA 1
ATOM 835 C C . ASN A 1 104 ? -4.286 -7.645 14.034 1.00 83.62 104 ASN A C 1
ATOM 837 O O . ASN A 1 104 ? -4.215 -7.184 12.892 1.00 83.62 104 ASN A O 1
ATOM 841 N N . ASP A 1 105 ? -5.459 -7.959 14.585 1.00 81.69 105 ASP A N 1
ATOM 842 C CA . ASP A 1 105 ? -6.736 -7.822 13.880 1.00 81.69 105 ASP A CA 1
ATOM 843 C C . ASP A 1 105 ? -7.159 -6.355 13.798 1.00 81.69 105 ASP A C 1
ATOM 845 O O . ASP A 1 105 ? -7.515 -5.850 12.730 1.00 81.69 105 ASP A O 1
ATOM 849 N N . THR A 1 106 ? -7.074 -5.638 14.920 1.00 84.44 106 THR A N 1
ATOM 850 C CA . THR A 1 106 ? -7.454 -4.218 14.998 1.00 84.44 106 THR A CA 1
ATOM 851 C C . THR A 1 106 ? -6.297 -3.276 14.687 1.00 84.44 106 THR A C 1
ATOM 853 O O . THR A 1 106 ? -6.524 -2.102 14.384 1.00 84.44 106 THR A O 1
ATOM 856 N N . ARG A 1 107 ? -5.066 -3.801 14.696 1.00 78.25 107 ARG A N 1
ATOM 857 C CA . ARG A 1 107 ? -3.805 -3.082 14.480 1.00 78.25 107 ARG A CA 1
ATOM 858 C C . ARG A 1 107 ? -3.606 -1.938 15.460 1.00 78.25 107 ARG A C 1
ATOM 860 O O . ARG A 1 107 ? -3.259 -0.824 15.054 1.00 78.25 107 ARG A O 1
ATOM 867 N N . LYS A 1 108 ? -3.918 -2.217 16.717 1.00 88.81 108 LYS A N 1
ATOM 868 C CA . LYS A 1 108 ? -3.809 -1.281 17.824 1.00 88.81 108 LYS A CA 1
ATOM 869 C C . LYS A 1 108 ? -3.187 -1.991 19.005 1.00 88.81 108 LYS A C 1
ATOM 871 O O . LYS A 1 108 ? -3.441 -3.171 19.234 1.00 88.81 108 LYS A O 1
ATOM 876 N N . CYS A 1 109 ? -2.434 -1.235 19.782 1.00 93.00 109 CYS A N 1
ATOM 877 C CA . CYS A 1 109 ? -2.139 -1.619 21.146 1.00 93.00 109 CYS A CA 1
ATOM 878 C C . CYS A 1 109 ? -3.423 -1.541 21.976 1.00 93.00 109 CYS A C 1
ATOM 880 O O . CYS A 1 109 ? -4.014 -0.471 22.126 1.00 93.00 109 CYS A O 1
ATOM 882 N N . GLU A 1 110 ? -3.881 -2.688 22.462 1.00 95.56 110 GLU A N 1
ATOM 883 C CA . GLU A 1 110 ? -5.111 -2.839 23.232 1.00 95.56 110 GLU A CA 1
ATOM 884 C C . GLU A 1 110 ? -4.808 -3.339 24.638 1.00 95.56 110 GLU A C 1
ATOM 886 O O . GLU A 1 110 ? -3.841 -4.065 24.859 1.00 95.56 110 GLU A O 1
ATOM 891 N N . GLU A 1 111 ? -5.658 -2.973 25.593 1.00 97.44 111 GLU A N 1
ATOM 892 C CA . GLU A 1 111 ? -5.554 -3.469 26.961 1.00 97.44 111 GLU A CA 1
ATOM 893 C C . GLU A 1 111 ? -5.991 -4.938 27.056 1.00 97.44 111 GLU A C 1
ATOM 895 O O . GLU A 1 111 ? -6.955 -5.372 26.418 1.00 97.44 111 GLU A O 1
ATOM 900 N N . PHE A 1 112 ? -5.315 -5.706 27.905 1.00 97.31 112 PHE A N 1
ATOM 901 C CA . PHE A 1 112 ? -5.754 -7.030 28.327 1.00 97.31 112 PHE A CA 1
ATOM 902 C C . PHE A 1 112 ? -5.365 -7.302 29.787 1.00 97.31 112 PHE A C 1
ATOM 904 O O . PHE A 1 112 ? -4.557 -6.585 30.382 1.00 97.31 112 PHE A O 1
ATOM 911 N N . VAL A 1 113 ? -5.968 -8.340 30.374 1.00 97.62 113 VAL A N 1
ATOM 912 C CA . VAL A 1 113 ? -5.621 -8.808 31.721 1.00 97.62 113 VAL A CA 1
ATOM 913 C C . VAL A 1 113 ? -4.566 -9.901 31.607 1.00 97.62 113 VAL A C 1
ATOM 915 O O . VAL A 1 113 ? -4.820 -10.968 31.040 1.00 97.62 113 VAL A O 1
ATOM 918 N N . TYR A 1 114 ? -3.396 -9.630 32.173 1.00 97.88 114 TYR A N 1
ATOM 919 C CA . TYR A 1 114 ? -2.339 -10.604 32.388 1.00 97.88 114 TYR A CA 1
ATOM 920 C C . TYR A 1 114 ? -2.468 -11.201 33.793 1.00 97.88 114 TYR A C 1
ATOM 922 O O . TYR A 1 114 ? -2.621 -10.480 34.778 1.00 97.88 114 TYR A O 1
ATOM 930 N N . GLY A 1 115 ? -2.405 -12.527 33.875 1.00 96.69 115 GLY A N 1
ATOM 931 C CA . GLY A 1 115 ? -2.564 -13.316 35.093 1.00 96.69 115 GLY A CA 1
ATOM 932 C C . GLY A 1 115 ? -1.345 -13.298 36.015 1.00 96.69 115 GLY A C 1
ATOM 933 O O . GLY A 1 115 ? -1.452 -13.697 37.173 1.00 96.69 115 GLY A O 1
ATOM 934 N N . GLY A 1 116 ? -0.193 -12.817 35.534 1.00 94.19 116 GLY A N 1
ATOM 935 C CA . GLY A 1 116 ? 1.028 -12.644 36.328 1.00 94.19 116 GLY A CA 1
ATOM 936 C C . GLY A 1 116 ? 2.118 -13.696 36.107 1.00 94.19 116 GLY A C 1
ATOM 937 O O . GLY A 1 116 ? 3.177 -13.580 36.716 1.00 94.19 116 GLY A O 1
ATOM 938 N N . CYS A 1 117 ? 1.904 -14.692 35.244 1.00 94.38 117 CYS A N 1
ATOM 939 C CA . CYS A 1 117 ? 2.940 -15.652 34.850 1.00 94.38 117 CYS A CA 1
ATOM 940 C C . CYS A 1 117 ? 2.776 -16.124 33.400 1.00 94.38 117 CYS A C 1
ATOM 942 O O . CYS A 1 117 ? 1.704 -15.971 32.818 1.00 94.38 117 CYS A O 1
ATOM 944 N N . GLU A 1 118 ? 3.842 -16.711 32.844 1.00 92.75 118 GLU A N 1
ATOM 945 C CA . GLU A 1 118 ? 3.890 -17.246 31.472 1.00 92.75 118 GLU A CA 1
ATOM 946 C C . GLU A 1 118 ? 3.580 -16.204 30.385 1.00 92.75 118 GLU A C 1
ATOM 948 O O . GLU A 1 118 ? 2.922 -16.493 29.387 1.00 92.75 118 GLU A O 1
ATOM 953 N N . GLN A 1 119 ? 4.055 -14.966 30.565 1.00 90.75 119 GLN A N 1
ATOM 954 C CA . GLN A 1 119 ? 3.990 -13.974 29.492 1.00 90.75 119 GLN A CA 1
ATOM 955 C C . GLN A 1 119 ? 4.802 -14.412 28.272 1.00 90.75 119 GLN A C 1
ATOM 957 O O . GLN A 1 119 ? 5.868 -15.017 28.393 1.00 90.75 119 GLN A O 1
ATOM 962 N N . ASN A 1 120 ? 4.318 -14.014 27.103 1.00 89.62 120 ASN A N 1
ATOM 963 C CA . ASN A 1 120 ? 5.118 -13.924 25.895 1.00 89.62 120 ASN A CA 1
ATOM 964 C C . ASN A 1 120 ? 5.606 -12.480 25.694 1.00 89.62 120 ASN A C 1
ATOM 966 O O . ASN A 1 120 ? 5.434 -11.623 26.564 1.00 89.62 120 ASN A O 1
ATOM 970 N N . GLU A 1 121 ? 6.241 -12.211 24.559 1.00 90.44 121 GLU A N 1
ATOM 971 C CA . GLU A 1 121 ? 6.903 -10.933 24.313 1.00 90.44 121 GLU A CA 1
ATOM 972 C C . GLU A 1 121 ? 5.916 -9.821 23.892 1.00 90.44 121 GLU A C 1
ATOM 974 O O . GLU A 1 121 ? 6.229 -8.640 24.027 1.00 90.44 121 GLU A O 1
ATOM 979 N N . ASN A 1 122 ? 4.698 -10.169 23.447 1.00 92.38 122 ASN A N 1
ATOM 980 C CA . ASN A 1 122 ? 3.608 -9.220 23.164 1.00 92.38 122 ASN A CA 1
ATOM 981 C C . ASN A 1 122 ? 2.821 -8.846 24.434 1.00 92.38 122 ASN A C 1
ATOM 983 O O . ASN A 1 122 ? 1.604 -9.035 24.526 1.00 92.38 122 ASN A O 1
ATOM 987 N N . ASN A 1 123 ? 3.534 -8.357 25.445 1.00 94.44 123 ASN A N 1
ATOM 988 C CA . ASN A 1 123 ? 2.984 -7.990 26.746 1.00 94.44 123 ASN A CA 1
ATOM 989 C C . ASN A 1 123 ? 3.732 -6.770 27.294 1.00 94.44 123 ASN A C 1
ATOM 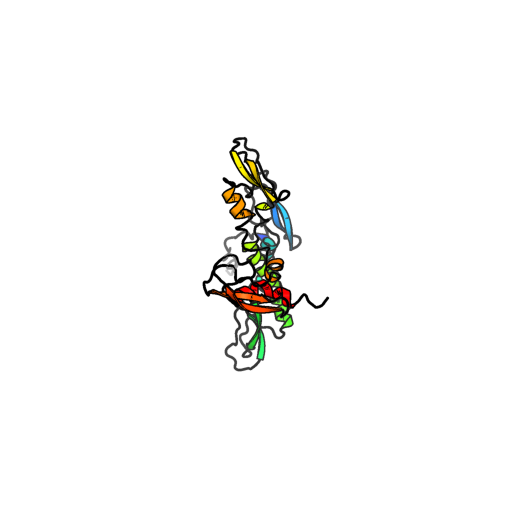991 O O . ASN A 1 123 ? 4.851 -6.882 27.788 1.00 94.44 123 ASN A O 1
ATOM 995 N N . PHE A 1 124 ? 3.097 -5.606 27.210 1.00 94.62 124 PHE A N 1
ATOM 996 C CA . PHE A 1 124 ? 3.672 -4.314 27.564 1.00 94.62 124 PHE A CA 1
ATOM 997 C C . PHE A 1 124 ? 2.996 -3.735 28.800 1.00 94.62 124 PHE A C 1
ATOM 999 O O . PHE A 1 124 ? 1.781 -3.846 28.979 1.00 94.62 124 PHE A O 1
ATOM 1006 N N . GLU A 1 125 ? 3.767 -3.073 29.653 1.00 94.38 125 GLU A N 1
ATOM 1007 C CA . GLU A 1 125 ? 3.220 -2.385 30.823 1.00 94.38 125 GLU A CA 1
ATOM 1008 C C . GLU A 1 125 ? 2.564 -1.055 30.435 1.00 94.38 125 GLU A C 1
ATOM 1010 O O . GLU A 1 125 ? 1.504 -0.707 30.955 1.00 94.38 125 GLU A O 1
ATOM 1015 N N . MET A 1 126 ? 3.143 -0.359 29.452 1.00 91.88 126 MET A N 1
ATOM 1016 C CA . MET A 1 126 ? 2.682 0.947 28.986 1.00 91.88 126 MET A CA 1
ATOM 1017 C C . MET A 1 126 ? 2.182 0.903 27.540 1.00 91.88 126 MET A C 1
ATOM 1019 O O . MET A 1 126 ? 2.821 0.335 26.652 1.00 91.88 126 MET A O 1
ATOM 1023 N N . ALA A 1 127 ? 1.070 1.594 27.275 1.00 89.62 127 ALA A N 1
ATOM 1024 C CA . ALA A 1 127 ? 0.517 1.734 25.926 1.00 89.62 127 ALA A CA 1
ATOM 1025 C C . ALA A 1 127 ? 1.524 2.359 24.951 1.00 89.62 127 ALA A C 1
ATOM 1027 O O . ALA A 1 127 ? 1.656 1.904 23.818 1.00 89.62 127 ALA A O 1
ATOM 1028 N N . GLU A 1 128 ? 2.249 3.386 25.399 1.00 86.25 128 GLU A N 1
ATOM 1029 C CA . GLU A 1 128 ? 3.246 4.088 24.587 1.00 86.25 128 GLU A CA 1
ATOM 1030 C C . GLU A 1 128 ? 4.414 3.178 24.202 1.00 86.25 128 GLU A C 1
ATOM 1032 O O . GLU A 1 128 ? 4.896 3.245 23.077 1.00 86.25 128 GLU A O 1
ATOM 1037 N N . GLU A 1 129 ? 4.837 2.287 25.099 1.00 85.56 129 GLU A N 1
ATOM 1038 C CA . GLU A 1 129 ? 5.884 1.308 24.813 1.00 85.56 129 GLU A CA 1
ATOM 1039 C C . GLU A 1 129 ? 5.425 0.317 23.740 1.00 85.56 129 GLU A C 1
ATOM 1041 O O . GLU A 1 129 ? 6.141 0.097 22.763 1.00 85.56 129 GLU A O 1
ATOM 1046 N N . CYS A 1 130 ? 4.199 -0.201 23.871 1.00 89.06 130 CYS A N 1
ATOM 1047 C CA . CYS A 1 130 ? 3.586 -1.048 22.854 1.00 89.06 130 CYS A CA 1
ATOM 1048 C C . CYS A 1 130 ? 3.520 -0.329 21.500 1.00 89.06 130 CYS A C 1
ATOM 1050 O O . CYS A 1 130 ? 3.948 -0.874 20.486 1.00 89.06 130 CYS A O 1
ATOM 1052 N N . VAL A 1 131 ? 3.040 0.918 21.475 1.00 86.56 131 VAL A N 1
ATOM 1053 C CA . VAL A 1 131 ? 2.945 1.739 20.258 1.00 86.56 131 VAL A CA 1
ATOM 1054 C C . VAL A 1 131 ? 4.332 1.962 19.663 1.00 86.56 131 VAL A C 1
ATOM 1056 O O . VAL A 1 131 ? 4.572 1.683 18.493 1.00 86.56 131 VAL A O 1
ATOM 1059 N N . LYS A 1 132 ? 5.305 2.384 20.464 1.00 81.19 132 LYS A N 1
ATOM 1060 C CA . LYS A 1 132 ? 6.672 2.617 19.996 1.00 81.19 132 LYS A CA 1
ATOM 1061 C C . LYS A 1 132 ? 7.301 1.346 19.425 1.00 81.19 132 LYS A C 1
ATOM 1063 O O . LYS A 1 132 ? 8.013 1.417 18.425 1.00 81.19 132 LYS A O 1
ATOM 1068 N N . ARG A 1 133 ? 7.041 0.191 20.044 1.00 78.25 133 ARG A N 1
ATOM 1069 C CA . ARG A 1 133 ? 7.609 -1.094 19.631 1.00 78.25 133 ARG A CA 1
ATOM 1070 C C . ARG A 1 133 ? 6.884 -1.710 18.435 1.00 78.25 133 ARG A C 1
ATOM 1072 O O . ARG A 1 133 ? 7.555 -2.292 17.589 1.00 78.25 133 ARG A O 1
ATOM 1079 N N . CYS A 1 134 ? 5.564 -1.557 18.343 1.00 80.75 134 CYS A N 1
ATOM 1080 C CA . CYS A 1 134 ? 4.716 -2.278 17.394 1.00 80.75 134 CYS A CA 1
ATOM 1081 C C . CYS A 1 134 ? 3.984 -1.398 16.373 1.00 80.75 134 CYS A C 1
ATOM 1083 O O . CYS A 1 134 ? 3.771 -1.867 15.257 1.00 80.75 134 CYS A O 1
ATOM 1085 N N . ASP A 1 135 ? 3.651 -0.134 16.660 1.00 74.75 135 ASP A N 1
ATOM 1086 C CA . ASP A 1 135 ? 3.012 0.748 15.666 1.00 74.75 135 ASP A CA 1
ATOM 1087 C C . ASP A 1 135 ? 3.997 1.163 14.569 1.00 74.75 135 ASP A C 1
ATOM 1089 O O . ASP A 1 135 ? 3.597 1.219 13.410 1.00 74.75 135 ASP A O 1
ATOM 1093 N N . ALA A 1 136 ? 5.283 1.378 14.875 1.00 59.81 136 ALA A N 1
ATOM 1094 C CA . ALA A 1 136 ? 6.301 1.652 13.849 1.00 59.81 136 ALA A CA 1
ATOM 1095 C C . ALA A 1 136 ? 6.475 0.461 12.882 1.00 59.81 136 ALA A C 1
ATOM 1097 O O . ALA A 1 136 ? 6.511 0.630 11.665 1.00 59.81 136 ALA A O 1
ATOM 1098 N N . ILE A 1 137 ? 6.457 -0.762 13.413 1.00 58.16 137 ILE A N 1
ATOM 1099 C CA . ILE A 1 137 ? 6.560 -2.012 12.642 1.00 58.16 137 ILE A CA 1
ATOM 1100 C C . ILE A 1 137 ? 5.256 -2.318 11.896 1.00 58.16 137 ILE A C 1
ATOM 1102 O O . ILE A 1 137 ? 5.261 -2.788 10.757 1.00 58.16 137 ILE A O 1
ATOM 1106 N N . GLY A 1 138 ? 4.116 -1.993 12.506 1.00 53.00 138 GLY A N 1
ATOM 1107 C CA . GLY A 1 138 ? 2.804 -2.020 11.875 1.00 53.00 138 GLY A CA 1
ATOM 1108 C C . GLY A 1 138 ? 2.684 -1.007 10.737 1.00 53.00 138 GLY A C 1
ATOM 1109 O O . GLY A 1 138 ? 1.987 -1.286 9.764 1.00 53.00 138 GLY A O 1
ATOM 1110 N N . VAL A 1 139 ? 3.378 0.132 10.809 1.00 50.88 139 VAL A N 1
ATOM 1111 C CA . VAL A 1 139 ? 3.490 1.128 9.733 1.00 50.88 139 VAL A CA 1
ATOM 1112 C C . VAL A 1 139 ? 4.384 0.616 8.598 1.00 50.88 139 VAL A C 1
ATOM 1114 O O . VAL A 1 139 ? 3.937 0.671 7.456 1.00 50.88 139 VAL A O 1
ATOM 1117 N N . GLU A 1 140 ? 5.537 0.001 8.876 1.00 48.62 140 GLU A N 1
ATOM 1118 C CA . GLU A 1 140 ? 6.395 -0.639 7.857 1.00 48.62 140 GLU A CA 1
ATOM 1119 C C . GLU A 1 140 ? 5.655 -1.784 7.121 1.00 48.62 140 GLU A C 1
ATOM 1121 O O . GLU A 1 140 ? 5.611 -1.850 5.890 1.00 48.62 140 GLU A O 1
ATOM 1126 N N . TYR A 1 141 ? 4.944 -2.647 7.862 1.00 47.94 141 TYR A N 1
ATOM 1127 C CA . TYR A 1 141 ? 4.109 -3.720 7.300 1.00 47.94 141 TYR A CA 1
ATOM 1128 C C . TYR A 1 141 ? 2.868 -3.181 6.564 1.00 47.94 141 TYR A C 1
ATOM 1130 O O . TYR A 1 141 ? 2.388 -3.783 5.598 1.00 47.94 141 TYR A O 1
ATOM 1138 N N . ARG A 1 142 ? 2.315 -2.035 6.990 1.00 49.78 142 ARG A N 1
ATOM 1139 C CA . ARG A 1 142 ? 1.264 -1.317 6.249 1.00 49.78 142 ARG A CA 1
ATOM 1140 C C . ARG A 1 142 ? 1.822 -0.726 4.958 1.00 49.78 142 ARG A C 1
ATOM 1142 O O . ARG A 1 142 ? 1.115 -0.822 3.962 1.00 49.78 142 ARG A O 1
ATOM 1149 N N . ILE A 1 143 ? 3.053 -0.210 4.930 1.00 51.81 143 ILE A N 1
ATOM 1150 C CA . ILE A 1 143 ? 3.726 0.232 3.700 1.00 51.81 143 ILE A CA 1
ATOM 1151 C C . ILE A 1 143 ? 3.963 -0.965 2.767 1.00 51.81 143 ILE A C 1
ATOM 1153 O O . ILE A 1 143 ? 3.667 -0.833 1.590 1.00 51.81 143 ILE A O 1
ATOM 1157 N N . GLN A 1 144 ? 4.305 -2.165 3.261 1.00 43.22 144 GLN A N 1
ATOM 1158 C CA . GLN A 1 144 ? 4.386 -3.396 2.443 1.00 43.22 144 GLN A CA 1
ATOM 1159 C C . GLN A 1 144 ? 3.026 -3.945 1.963 1.00 43.22 144 GLN A C 1
ATOM 1161 O O . GLN A 1 144 ? 2.896 -4.428 0.839 1.00 43.22 144 GLN A O 1
ATOM 1166 N N . LYS A 1 145 ? 1.962 -3.889 2.775 1.00 43.38 145 LYS A N 1
ATOM 1167 C CA . LYS A 1 145 ? 0.615 -4.325 2.344 1.00 43.38 145 LYS A CA 1
ATOM 1168 C C . LYS A 1 145 ? -0.046 -3.296 1.415 1.00 43.38 145 LYS A C 1
ATOM 1170 O O . LYS A 1 145 ? -0.847 -3.675 0.561 1.00 43.38 145 LYS A O 1
ATOM 1175 N N . LEU A 1 146 ? 0.312 -2.017 1.556 1.00 43.09 146 LEU A N 1
ATOM 1176 C CA . LEU A 1 146 ? 0.011 -0.954 0.598 1.00 43.09 146 LEU A CA 1
ATOM 1177 C C . LEU A 1 146 ? 0.912 -1.049 -0.645 1.00 43.09 146 LEU A C 1
ATOM 1179 O O . LEU A 1 146 ? 0.396 -0.776 -1.721 1.00 43.09 146 LEU A O 1
ATOM 1183 N N . SER A 1 147 ? 2.153 -1.551 -0.546 1.00 43.56 147 SER A N 1
ATOM 1184 C CA . SER A 1 147 ? 3.027 -1.870 -1.691 1.00 43.56 147 SER A CA 1
ATOM 1185 C C . SER A 1 147 ? 2.543 -3.078 -2.477 1.00 43.56 147 SER A C 1
ATOM 1187 O O . SER A 1 147 ? 2.555 -3.042 -3.696 1.00 43.56 147 SER A O 1
ATOM 1189 N N . LYS A 1 148 ? 1.892 -4.057 -1.843 1.00 42.53 148 LYS A N 1
ATOM 1190 C CA . LYS A 1 148 ? 1.128 -5.077 -2.586 1.00 42.53 148 LYS A CA 1
ATOM 1191 C C . LYS A 1 148 ? -0.050 -4.509 -3.397 1.00 42.53 148 LYS A C 1
ATOM 1193 O O . LYS A 1 148 ? -0.665 -5.234 -4.177 1.00 42.53 148 LYS A O 1
ATOM 1198 N N . ARG A 1 149 ? -0.384 -3.223 -3.224 1.00 44.47 149 ARG A N 1
ATOM 1199 C CA . ARG A 1 149 ? -1.284 -2.454 -4.098 1.00 44.47 149 ARG A CA 1
ATOM 1200 C C . ARG A 1 149 ? -0.582 -1.290 -4.820 1.00 44.47 149 ARG A C 1
ATOM 1202 O O . ARG A 1 149 ? -1.219 -0.644 -5.647 1.00 44.47 149 ARG A O 1
ATOM 1209 N N . SER A 1 150 ? 0.690 -1.033 -4.519 1.00 44.22 150 SER A N 1
ATOM 1210 C CA . SER A 1 150 ? 1.507 0.073 -5.025 1.00 44.22 150 SER A CA 1
ATOM 1211 C C . SER A 1 150 ? 2.874 -0.373 -5.562 1.00 44.22 150 SER A C 1
ATOM 1213 O O . SER A 1 150 ? 3.778 0.447 -5.669 1.00 44.22 150 SER A O 1
ATOM 1215 N N . ASP A 1 151 ? 2.986 -1.616 -6.035 1.00 42.00 151 ASP A N 1
ATOM 1216 C CA . ASP A 1 151 ? 3.993 -2.060 -7.016 1.00 42.00 151 ASP A CA 1
ATOM 1217 C C . ASP A 1 151 ? 3.786 -1.402 -8.397 1.00 42.00 151 ASP A C 1
ATOM 1219 O O . ASP A 1 151 ? 4.336 -1.821 -9.410 1.00 42.00 151 ASP A O 1
ATOM 1223 N N . ALA A 1 152 ? 2.993 -0.336 -8.453 1.00 40.88 152 ALA A N 1
ATOM 1224 C CA . ALA A 1 152 ? 2.897 0.542 -9.585 1.00 40.88 152 ALA A CA 1
ATOM 1225 C C . ALA A 1 152 ? 3.450 1.912 -9.161 1.00 40.88 152 ALA A C 1
ATOM 1227 O O . ALA A 1 152 ? 2.712 2.757 -8.654 1.00 40.88 152 ALA A O 1
ATOM 1228 N N . VAL A 1 153 ? 4.699 2.206 -9.551 1.00 50.72 153 VAL A N 1
ATOM 1229 C CA . VAL A 1 153 ? 4.824 3.377 -10.438 1.00 50.72 153 VAL A CA 1
ATOM 1230 C C . VAL A 1 153 ? 3.715 3.148 -11.439 1.00 50.72 153 VAL A C 1
ATOM 1232 O O . VAL A 1 153 ? 3.752 2.104 -12.097 1.00 50.72 153 VAL A O 1
ATOM 1235 N N . SER A 1 154 ? 2.655 3.970 -11.389 1.00 68.69 154 SER A N 1
ATOM 1236 C CA . SER A 1 154 ? 1.461 3.731 -12.200 1.00 68.69 154 SER A CA 1
ATOM 1237 C C . SER A 1 154 ? 1.978 3.309 -13.563 1.00 68.69 154 SER A C 1
ATOM 1239 O O . SER A 1 154 ? 2.844 4.000 -14.087 1.00 68.69 154 SER A O 1
ATOM 1241 N N . ILE A 1 155 ? 1.590 2.147 -14.096 1.00 76.94 155 ILE A N 1
ATOM 1242 C CA . ILE A 1 155 ? 2.113 1.661 -15.390 1.00 76.94 155 ILE A CA 1
ATOM 1243 C C . ILE A 1 155 ? 2.074 2.802 -16.430 1.00 76.94 155 ILE A C 1
ATOM 1245 O O . ILE A 1 155 ? 2.918 2.943 -17.295 1.00 76.94 155 ILE A O 1
ATOM 1249 N N . CYS A 1 156 ? 1.125 3.704 -16.237 1.00 86.06 156 CYS A N 1
ATOM 1250 C CA . CYS A 1 156 ? 0.801 4.902 -16.979 1.00 86.06 156 CYS A CA 1
ATOM 1251 C C . CYS A 1 156 ? 1.730 6.114 -16.725 1.00 86.06 156 CYS A C 1
ATOM 1253 O O . CYS A 1 156 ? 1.630 7.139 -17.384 1.00 86.06 156 CYS A O 1
ATOM 1255 N N . GLU A 1 157 ? 2.618 6.066 -15.749 1.00 81.38 157 GLU A N 1
ATOM 1256 C CA . GLU A 1 157 ? 3.652 7.066 -15.468 1.00 81.38 157 GLU A CA 1
ATOM 1257 C C . GLU A 1 157 ? 4.991 6.698 -16.114 1.00 81.38 157 GLU A C 1
ATOM 1259 O O . GLU A 1 157 ? 5.822 7.584 -16.319 1.00 81.38 157 GLU A O 1
ATOM 1264 N N . LEU A 1 158 ? 5.173 5.430 -16.499 1.00 82.81 158 LEU A N 1
ATOM 1265 C CA . LEU A 1 158 ? 6.354 4.959 -17.219 1.00 82.81 158 LEU A CA 1
ATOM 1266 C C . LEU A 1 158 ? 6.404 5.544 -18.647 1.00 82.81 158 LEU A C 1
ATOM 1268 O O . LEU A 1 158 ? 5.360 5.802 -19.252 1.00 82.81 158 LEU A O 1
ATOM 1272 N N . PRO A 1 159 ? 7.594 5.763 -19.231 1.00 89.38 159 PRO A N 1
ATOM 1273 C CA . PRO A 1 159 ? 7.721 6.207 -20.618 1.00 89.38 159 PRO A CA 1
ATOM 1274 C C . PRO A 1 159 ? 7.395 5.081 -21.610 1.00 89.38 159 PRO A C 1
ATOM 1276 O O . PRO A 1 159 ? 7.564 3.904 -21.303 1.00 89.38 159 PRO A O 1
ATOM 1279 N N . ALA A 1 160 ? 7.014 5.430 -22.842 1.00 93.06 160 ALA A N 1
ATOM 1280 C CA . ALA A 1 160 ? 6.983 4.457 -23.934 1.00 93.06 160 ALA A CA 1
ATOM 1281 C C . ALA A 1 160 ? 8.397 3.934 -24.216 1.00 93.06 160 ALA A C 1
ATOM 1283 O O . ALA A 1 160 ? 9.297 4.722 -24.514 1.00 93.06 160 ALA A O 1
ATOM 1284 N N . GLU A 1 161 ? 8.591 2.617 -24.181 1.00 90.81 161 GLU A N 1
ATOM 1285 C CA . GLU A 1 161 ? 9.904 2.009 -24.394 1.00 90.81 161 GLU A CA 1
ATOM 1286 C C . GLU A 1 161 ? 9.884 1.052 -25.586 1.00 90.81 161 GLU A C 1
ATOM 1288 O O . GLU A 1 161 ? 9.289 -0.024 -25.551 1.00 90.81 161 GLU A O 1
ATOM 1293 N N . LYS A 1 162 ? 10.549 1.465 -26.670 1.00 93.06 162 LYS A N 1
ATOM 1294 C CA . LYS A 1 162 ? 10.639 0.696 -27.920 1.00 93.06 162 LYS A CA 1
ATOM 1295 C C . LYS A 1 162 ? 11.470 -0.583 -27.770 1.00 93.06 162 LYS A C 1
ATOM 1297 O O . LYS A 1 162 ? 11.203 -1.542 -28.486 1.00 93.06 162 LYS A O 1
ATOM 1302 N N . GLY A 1 163 ? 12.435 -0.602 -26.855 1.00 87.94 163 GLY A N 1
ATOM 1303 C CA . GLY A 1 163 ? 13.402 -1.690 -26.740 1.00 87.94 163 GLY A CA 1
ATOM 1304 C C . GLY A 1 163 ? 14.399 -1.749 -27.911 1.00 87.94 163 GLY A C 1
ATOM 1305 O O . GLY A 1 163 ? 14.285 -0.975 -28.866 1.00 87.94 163 GLY A O 1
ATOM 1306 N N . PRO A 1 164 ? 15.403 -2.643 -27.844 1.00 84.12 164 PRO A N 1
ATOM 1307 C CA . PRO A 1 164 ? 16.481 -2.735 -28.825 1.00 84.12 164 PRO A CA 1
ATOM 1308 C C . PRO A 1 164 ? 16.124 -3.581 -30.056 1.00 84.12 164 PRO A C 1
ATOM 1310 O O . PRO A 1 164 ? 16.813 -3.493 -31.070 1.00 84.12 164 PRO A O 1
ATOM 1313 N N . CYS A 1 165 ? 15.075 -4.408 -29.998 1.00 90.69 165 CYS A N 1
ATOM 1314 C CA . CYS A 1 165 ? 14.667 -5.218 -31.146 1.00 90.69 165 CYS A CA 1
ATOM 1315 C C . CYS A 1 165 ? 14.047 -4.374 -32.269 1.00 90.69 165 CYS A C 1
ATOM 1317 O O . CYS A 1 165 ? 13.532 -3.275 -32.054 1.00 90.69 165 CYS A O 1
ATOM 1319 N N . VAL A 1 166 ? 14.088 -4.911 -33.490 1.00 91.94 166 VAL A N 1
ATOM 1320 C CA . VAL A 1 166 ? 13.677 -4.210 -34.720 1.00 91.94 166 VAL A CA 1
ATOM 1321 C C . VAL A 1 166 ? 12.405 -4.774 -35.363 1.00 91.94 166 VAL A C 1
ATOM 1323 O O . VAL A 1 166 ? 12.058 -4.407 -36.482 1.00 91.94 166 VAL A O 1
ATOM 1326 N N . ASN A 1 167 ? 11.672 -5.640 -34.659 1.00 89.19 167 ASN A N 1
ATOM 1327 C CA . ASN A 1 167 ? 10.403 -6.195 -35.127 1.00 89.19 167 ASN A CA 1
ATOM 1328 C C . ASN A 1 167 ? 9.236 -5.279 -34.721 1.00 89.19 167 ASN A C 1
ATOM 1330 O O . ASN A 1 167 ? 8.502 -5.545 -33.764 1.00 89.19 167 ASN A O 1
ATOM 1334 N N . PHE A 1 168 ? 9.123 -4.139 -35.406 1.00 91.62 168 PHE A N 1
ATOM 1335 C CA . PHE A 1 168 ? 8.212 -3.073 -35.001 1.00 91.62 168 PHE A CA 1
ATOM 1336 C C . PHE A 1 168 ? 6.744 -3.467 -35.123 1.00 91.62 168 PHE A C 1
ATOM 1338 O O . PHE A 1 168 ? 6.215 -3.673 -36.210 1.00 91.62 168 PHE A O 1
ATOM 1345 N N . THR A 1 169 ? 6.061 -3.473 -33.981 1.00 92.69 169 THR A N 1
ATOM 1346 C CA . THR A 1 169 ? 4.610 -3.627 -33.883 1.00 92.69 169 THR A CA 1
ATOM 1347 C C . THR A 1 169 ? 3.994 -2.368 -33.277 1.00 92.69 169 THR A C 1
ATOM 1349 O O . THR A 1 169 ? 4.556 -1.764 -32.360 1.00 92.69 169 THR A O 1
ATOM 1352 N N . SER A 1 170 ? 2.816 -1.968 -33.764 1.00 95.31 170 SER A N 1
ATOM 1353 C CA . SER A 1 170 ? 2.068 -0.851 -33.177 1.00 95.31 170 SER A CA 1
ATOM 1354 C C . SER A 1 170 ? 1.465 -1.257 -31.830 1.00 95.31 170 SER A C 1
ATOM 1356 O O . SER A 1 170 ? 0.738 -2.246 -31.737 1.00 95.31 170 SER A O 1
ATOM 1358 N N . ARG A 1 171 ? 1.775 -0.489 -30.785 1.00 96.31 171 ARG A N 1
ATOM 1359 C CA . ARG A 1 171 ? 1.273 -0.654 -29.414 1.00 96.31 171 ARG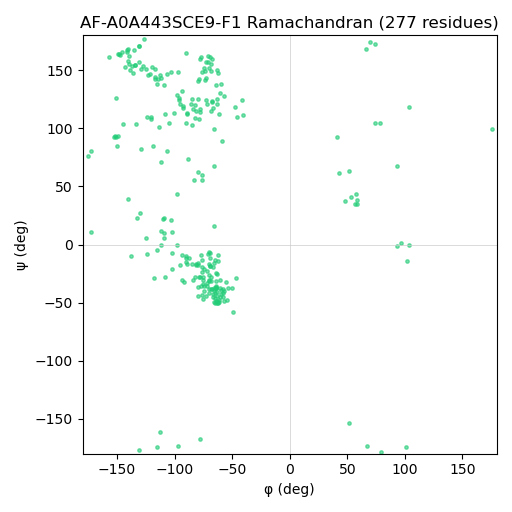 A CA 1
ATOM 1360 C C . ARG A 1 171 ? 0.766 0.683 -28.885 1.00 96.31 171 ARG A C 1
ATOM 1362 O O . ARG A 1 171 ? 0.953 1.713 -29.529 1.00 96.31 171 ARG A O 1
ATOM 1369 N N . PHE A 1 172 ? 0.116 0.673 -27.729 1.00 96.56 172 PHE A N 1
ATOM 1370 C CA . PHE A 1 172 ? -0.376 1.870 -27.055 1.00 96.56 172 PHE A CA 1
ATOM 1371 C C . PHE A 1 172 ? 0.308 2.044 -25.704 1.00 96.56 172 PHE A C 1
ATOM 1373 O O . PHE A 1 172 ? 0.541 1.064 -25.010 1.00 96.56 172 PHE A O 1
ATOM 1380 N N . PHE A 1 173 ? 0.574 3.280 -25.311 1.00 95.44 173 PHE A N 1
ATOM 1381 C CA . PHE A 1 173 ? 1.044 3.630 -23.974 1.00 95.44 173 PHE A CA 1
ATOM 1382 C C . PHE A 1 173 ? 0.245 4.830 -23.472 1.00 95.44 173 PHE A C 1
ATOM 1384 O O . PHE A 1 173 ? -0.271 5.616 -24.268 1.00 95.44 173 PHE A O 1
ATOM 1391 N N . PHE A 1 174 ? 0.123 4.994 -22.163 1.00 94.00 174 PHE A N 1
ATOM 1392 C CA . PHE A 1 174 ? -0.411 6.214 -21.587 1.00 94.00 174 PHE A CA 1
ATOM 1393 C C . PHE A 1 174 ? 0.701 7.249 -21.469 1.00 94.00 174 PHE A C 1
ATOM 1395 O O . PHE A 1 174 ? 1.671 7.077 -20.735 1.00 94.00 174 PHE A O 1
ATOM 1402 N N . ASN A 1 175 ? 0.540 8.351 -22.185 1.00 92.62 175 ASN A N 1
ATOM 1403 C CA . ASN A 1 175 ? 1.436 9.481 -22.124 1.00 92.62 175 ASN A CA 1
ATOM 1404 C C . ASN A 1 175 ? 1.067 10.353 -20.919 1.00 92.62 175 ASN A C 1
ATOM 1406 O O . ASN A 1 175 ? 0.049 11.048 -20.904 1.00 92.62 175 ASN A O 1
ATOM 1410 N N . SER A 1 176 ? 1.917 10.335 -19.896 1.00 82.50 176 SER A N 1
ATOM 1411 C CA . SER A 1 176 ? 1.702 11.073 -18.651 1.00 82.50 176 SER A CA 1
ATOM 1412 C C . SER A 1 176 ? 1.739 12.599 -18.817 1.00 82.50 176 SER A C 1
ATOM 1414 O O . SER A 1 176 ? 1.173 13.293 -17.967 1.00 82.50 176 SER A O 1
ATOM 1416 N N . LYS A 1 177 ? 2.332 13.125 -19.902 1.00 86.00 177 LYS A N 1
ATOM 1417 C CA . LYS A 1 177 ? 2.361 14.563 -20.225 1.00 86.00 177 LYS A CA 1
ATOM 1418 C C . LYS A 1 177 ? 1.049 15.021 -20.856 1.00 86.00 177 LYS A C 1
ATOM 1420 O O . LYS A 1 177 ? 0.507 16.046 -20.461 1.00 86.00 177 LYS A O 1
ATOM 1425 N N . THR A 1 178 ? 0.516 14.250 -21.803 1.00 86.81 178 THR A N 1
ATOM 1426 C CA . THR A 1 178 ? -0.738 14.588 -22.504 1.00 86.81 178 THR A CA 1
ATOM 1427 C C . THR A 1 178 ? -1.979 14.024 -21.812 1.00 86.81 178 THR A C 1
ATOM 1429 O O . THR A 1 178 ? -3.099 14.411 -22.144 1.00 86.81 178 THR A O 1
ATOM 1432 N N . LYS A 1 179 ? -1.786 13.118 -20.844 1.00 82.44 179 LYS A N 1
ATOM 1433 C CA . LYS A 1 179 ? -2.827 12.343 -20.153 1.00 82.44 179 LYS A CA 1
ATOM 1434 C C . LYS A 1 179 ? -3.703 11.532 -21.118 1.00 82.44 179 LYS A C 1
ATOM 1436 O O . LYS A 1 179 ? -4.905 11.382 -20.897 1.00 82.44 179 LYS A O 1
ATOM 1441 N N . ARG A 1 180 ? -3.115 11.015 -22.203 1.00 89.62 180 ARG A N 1
ATOM 1442 C CA . ARG A 1 180 ? -3.813 10.259 -23.257 1.00 89.62 180 ARG A CA 1
ATOM 1443 C C . ARG A 1 180 ? -3.120 8.937 -23.560 1.00 89.62 180 ARG A C 1
ATOM 1445 O O . ARG A 1 180 ? -1.907 8.825 -23.449 1.00 89.62 180 ARG A O 1
ATOM 1452 N N . CYS A 1 181 ? -3.903 7.954 -23.994 1.00 93.56 181 CYS A N 1
ATOM 1453 C CA . CYS A 1 181 ? -3.370 6.737 -24.600 1.00 93.56 181 CYS A CA 1
ATOM 1454 C C . CYS A 1 181 ? -2.960 7.018 -26.050 1.00 93.56 181 CYS A C 1
ATOM 1456 O O . CYS A 1 181 ? -3.810 7.337 -26.880 1.00 93.56 181 CYS A O 1
ATOM 1458 N N . GLU A 1 182 ? -1.673 6.893 -26.350 1.00 97.06 182 GLU A N 1
ATOM 1459 C CA . GLU A 1 182 ? -1.064 7.213 -27.641 1.00 97.06 182 GLU A CA 1
ATOM 1460 C C . GLU A 1 182 ? -0.403 5.972 -28.246 1.00 97.06 182 GLU A C 1
ATOM 1462 O O . GLU A 1 182 ? -0.003 5.055 -27.529 1.00 97.06 182 GLU A O 1
ATOM 1467 N N . LYS A 1 183 ? -0.312 5.914 -29.581 1.00 97.06 183 LYS A N 1
ATOM 1468 C CA . LYS A 1 183 ? 0.378 4.817 -30.272 1.00 97.06 183 LYS A CA 1
ATOM 1469 C C . LYS A 1 183 ? 1.889 5.027 -30.227 1.00 97.06 183 LYS A C 1
ATOM 1471 O O . LYS A 1 183 ? 2.357 6.142 -30.429 1.00 97.06 183 LYS A O 1
ATOM 1476 N N . PHE A 1 184 ? 2.644 3.946 -30.075 1.00 96.12 184 PHE A N 1
ATOM 1477 C CA . PHE A 1 184 ? 4.093 3.937 -30.265 1.00 96.12 184 PHE A CA 1
ATOM 1478 C C . PHE A 1 184 ? 4.554 2.659 -30.984 1.00 96.12 184 PHE A C 1
ATOM 1480 O O . PHE A 1 184 ? 3.812 1.675 -31.074 1.00 96.12 184 PHE A O 1
ATOM 1487 N N . ALA A 1 185 ? 5.768 2.692 -31.541 1.00 96.31 185 ALA A N 1
ATOM 1488 C CA . ALA A 1 185 ? 6.390 1.543 -32.196 1.00 96.31 185 ALA A CA 1
ATOM 1489 C C . ALA A 1 185 ? 7.188 0.729 -31.173 1.00 96.31 185 ALA A C 1
ATOM 1491 O O . ALA A 1 185 ? 8.221 1.186 -30.682 1.00 96.31 185 ALA A O 1
ATOM 1492 N N . PHE A 1 186 ? 6.722 -0.481 -30.878 1.00 96.00 186 PHE A N 1
ATOM 1493 C CA . PHE A 1 186 ? 7.401 -1.411 -29.986 1.00 96.00 186 PHE A CA 1
ATOM 1494 C C . PHE A 1 186 ? 8.249 -2.393 -30.795 1.00 96.00 186 PHE A C 1
ATOM 1496 O O . PHE A 1 186 ? 7.731 -3.044 -31.697 1.00 96.00 186 PHE A O 1
ATOM 1503 N N . GLY A 1 187 ? 9.536 -2.506 -30.475 1.00 90.00 187 GLY A N 1
ATOM 1504 C CA . GLY A 1 187 ? 10.533 -3.292 -31.205 1.00 90.00 187 GLY A CA 1
ATOM 1505 C C . GLY A 1 187 ? 10.380 -4.809 -31.110 1.00 90.00 187 GLY A C 1
ATOM 1506 O O . GLY A 1 187 ? 11.105 -5.535 -31.787 1.00 90.00 187 GLY A O 1
ATOM 1507 N N . GLY A 1 188 ? 9.450 -5.299 -30.286 1.00 84.06 188 GLY A N 1
ATOM 1508 C CA . GLY A 1 188 ? 9.132 -6.723 -30.162 1.00 84.06 188 GLY A CA 1
ATOM 1509 C C . GLY A 1 188 ? 9.896 -7.454 -29.057 1.00 84.06 188 GLY A C 1
ATOM 1510 O O . GLY A 1 188 ? 9.646 -8.635 -28.841 1.00 84.06 188 GLY A O 1
ATOM 1511 N N . CYS A 1 189 ? 10.782 -6.770 -28.330 1.00 79.56 189 CYS A N 1
ATOM 1512 C CA . CYS A 1 189 ? 11.423 -7.293 -27.126 1.00 79.56 189 CYS A CA 1
ATOM 1513 C C . CYS A 1 189 ? 11.735 -6.172 -26.133 1.00 79.56 189 CYS A C 1
ATOM 1515 O O . CYS A 1 189 ? 11.735 -5.000 -26.512 1.00 79.56 189 CYS A O 1
ATOM 1517 N N . THR A 1 190 ? 12.015 -6.569 -24.887 1.00 84.56 190 THR A N 1
ATOM 1518 C CA . THR A 1 190 ? 12.202 -5.677 -23.728 1.00 84.56 190 THR A CA 1
ATOM 1519 C C . THR A 1 190 ? 11.039 -4.688 -23.584 1.00 84.56 190 THR A C 1
ATOM 1521 O O . THR A 1 190 ? 9.922 -5.005 -23.991 1.00 84.56 190 THR A O 1
ATOM 1524 N N . GLY A 1 191 ? 11.264 -3.521 -22.983 1.00 80.94 191 GLY A N 1
ATOM 1525 C CA . GLY A 1 191 ? 10.229 -2.534 -22.737 1.00 80.94 191 GLY A CA 1
ATOM 1526 C C . GLY A 1 191 ? 9.753 -2.581 -21.295 1.00 80.94 191 GLY A C 1
ATOM 1527 O O . GLY A 1 191 ? 10.269 -3.330 -20.466 1.00 80.94 191 GLY A O 1
ATOM 1528 N N . ASN A 1 192 ? 8.722 -1.794 -21.030 1.00 84.94 192 ASN A N 1
ATOM 1529 C CA . ASN A 1 192 ? 8.053 -1.755 -19.744 1.00 84.94 192 ASN A CA 1
ATOM 1530 C C . ASN A 1 192 ? 6.545 -1.971 -19.913 1.00 84.94 192 ASN A C 1
ATOM 1532 O O . ASN A 1 192 ? 6.036 -2.093 -21.032 1.00 84.94 192 ASN A O 1
ATOM 1536 N N . ASP A 1 193 ? 5.839 -2.016 -18.787 1.00 88.06 193 ASP A N 1
ATOM 1537 C CA . ASP A 1 193 ? 4.426 -2.380 -18.743 1.00 88.06 193 ASP A CA 1
ATOM 1538 C C . ASP A 1 193 ? 3.495 -1.335 -19.383 1.00 88.06 193 ASP A C 1
ATOM 1540 O O . ASP A 1 193 ? 2.327 -1.639 -19.632 1.00 88.06 193 ASP A O 1
ATOM 1544 N N . ASN A 1 194 ? 3.975 -0.121 -19.708 1.00 92.25 194 ASN A N 1
ATOM 1545 C CA . ASN A 1 194 ? 3.204 0.896 -20.438 1.00 92.25 194 ASN A CA 1
ATOM 1546 C C . ASN A 1 194 ? 3.124 0.564 -21.934 1.00 92.25 194 ASN A C 1
ATOM 1548 O O . ASN A 1 194 ? 3.558 1.319 -22.805 1.00 92.25 194 ASN A O 1
ATOM 1552 N N . ASN A 1 195 ? 2.630 -0.631 -22.233 1.00 93.38 195 ASN A N 1
ATOM 1553 C CA . ASN A 1 195 ? 2.692 -1.242 -23.547 1.00 93.38 195 ASN A CA 1
ATOM 1554 C C . ASN A 1 195 ? 1.482 -2.159 -23.765 1.00 93.38 195 ASN A C 1
ATOM 1556 O O . ASN A 1 195 ? 1.526 -3.375 -23.584 1.00 93.38 195 ASN A O 1
ATOM 1560 N N . PHE A 1 196 ? 0.384 -1.554 -24.193 1.00 94.31 196 PHE A N 1
ATOM 1561 C CA . PHE A 1 196 ? -0.908 -2.194 -24.398 1.00 94.31 196 PHE A CA 1
ATOM 1562 C C . PHE A 1 196 ? -1.121 -2.573 -25.864 1.00 94.31 196 PHE A C 1
ATOM 1564 O O . PHE A 1 196 ? -0.683 -1.877 -26.786 1.00 94.31 196 PHE A O 1
ATOM 1571 N N . LYS A 1 197 ? -1.852 -3.664 -26.109 1.00 92.50 197 LYS A N 1
ATOM 1572 C CA . LYS A 1 197 ? -2.157 -4.130 -27.473 1.00 92.50 197 LYS A CA 1
ATOM 1573 C C . LYS A 1 197 ? -3.243 -3.286 -28.134 1.00 92.50 197 LYS A C 1
ATOM 1575 O O . LYS A 1 197 ? -3.315 -3.225 -29.358 1.00 92.50 197 LYS A O 1
ATOM 1580 N N . SER A 1 198 ? -4.088 -2.627 -27.339 1.00 92.19 198 SER A N 1
ATOM 1581 C CA . SER A 1 198 ? -5.186 -1.802 -27.842 1.00 92.19 198 SER A CA 1
ATOM 1582 C C . SER A 1 198 ? -5.371 -0.504 -27.056 1.00 92.19 198 SER A C 1
ATOM 1584 O O . SER A 1 198 ? -5.063 -0.407 -25.868 1.00 92.19 198 SER A O 1
ATOM 1586 N N . PHE A 1 199 ? -5.957 0.494 -27.718 1.00 88.94 199 PHE A N 1
ATOM 1587 C CA . PHE A 1 199 ? -6.367 1.749 -27.088 1.00 88.94 199 PHE A CA 1
ATOM 1588 C C . PHE A 1 199 ? -7.346 1.525 -25.923 1.00 88.94 199 PHE A C 1
ATOM 1590 O O . PHE A 1 199 ? -7.245 2.184 -24.891 1.00 88.94 199 PHE A O 1
ATOM 1597 N N . ALA A 1 200 ? -8.287 0.586 -26.080 1.00 83.94 200 ALA A N 1
ATOM 1598 C CA . ALA A 1 200 ? -9.297 0.275 -25.071 1.00 83.94 200 ALA A CA 1
ATOM 1599 C C . ALA A 1 200 ? -8.675 -0.312 -23.795 1.00 83.94 200 ALA A C 1
ATOM 1601 O O . ALA A 1 200 ? -9.046 0.085 -22.692 1.00 83.94 200 ALA A O 1
ATOM 1602 N N . GLU A 1 201 ? -7.700 -1.209 -23.951 1.00 86.44 201 GLU A N 1
ATOM 1603 C CA . GLU A 1 201 ? -6.925 -1.782 -22.851 1.00 86.44 201 GLU A CA 1
ATOM 1604 C C . GLU A 1 201 ? -6.140 -0.696 -22.105 1.00 86.44 201 GLU A C 1
ATOM 1606 O O . GLU A 1 201 ? -6.315 -0.550 -20.897 1.00 86.44 201 GLU A O 1
ATOM 1611 N N . CYS A 1 202 ? -5.392 0.142 -22.834 1.00 89.62 202 CYS A N 1
ATOM 1612 C CA . CYS A 1 202 ? -4.670 1.273 -22.250 1.00 89.62 202 CYS A CA 1
ATOM 1613 C C . CYS A 1 202 ? -5.602 2.192 -21.450 1.00 89.62 202 CYS A C 1
ATOM 1615 O O . CYS A 1 202 ? -5.324 2.522 -20.300 1.00 89.62 202 CYS A O 1
ATOM 1617 N N . ARG A 1 203 ? -6.756 2.577 -22.016 1.00 86.94 203 ARG A N 1
ATOM 1618 C CA . ARG A 1 203 ? -7.716 3.444 -21.316 1.00 86.94 203 ARG A CA 1
ATOM 1619 C C . ARG A 1 203 ? -8.280 2.786 -20.065 1.00 86.94 203 ARG A C 1
ATOM 1621 O O . ARG A 1 203 ? -8.365 3.435 -19.027 1.00 86.94 203 ARG A O 1
ATOM 1628 N N . LYS A 1 204 ? -8.664 1.513 -20.152 1.00 81.75 204 LYS A N 1
ATOM 1629 C CA . LYS A 1 204 ? -9.220 0.774 -19.016 1.00 81.75 204 LYS A CA 1
ATOM 1630 C C . LYS A 1 204 ? -8.225 0.708 -17.857 1.00 81.75 204 LYS A C 1
ATOM 1632 O O . LYS A 1 204 ? -8.633 0.902 -16.718 1.00 81.75 204 LYS A O 1
ATOM 1637 N N . VAL A 1 205 ? -6.951 0.457 -18.156 1.00 80.19 205 VAL A N 1
ATOM 1638 C CA . VAL A 1 205 ? -5.884 0.326 -17.155 1.00 80.19 205 VAL A CA 1
ATOM 1639 C C . VAL A 1 205 ? -5.455 1.689 -16.603 1.00 80.19 205 VAL A C 1
ATOM 1641 O O . VAL A 1 205 ? -5.323 1.832 -15.393 1.00 80.19 205 VAL A O 1
ATOM 1644 N N . CYS A 1 206 ? -5.292 2.699 -17.463 1.00 82.62 206 CYS A N 1
ATOM 1645 C CA . CYS A 1 206 ? -4.641 3.960 -17.094 1.00 82.62 206 CYS A CA 1
ATOM 1646 C C . CYS A 1 206 ? -5.550 5.148 -16.821 1.00 82.62 206 CYS A C 1
ATOM 1648 O O . CYS A 1 206 ? -5.141 6.106 -16.169 1.00 82.62 206 CYS A O 1
ATOM 1650 N N . ILE A 1 207 ? -6.773 5.108 -17.334 1.00 82.81 207 ILE A N 1
ATOM 1651 C CA . ILE A 1 207 ? -7.771 6.161 -17.129 1.00 82.81 207 ILE A CA 1
ATOM 1652 C C . ILE A 1 207 ? -8.863 5.654 -16.179 1.00 82.81 207 ILE A C 1
ATOM 1654 O O . ILE A 1 207 ? -9.439 6.441 -15.430 1.00 82.81 207 ILE A O 1
ATOM 1658 N N . GLY A 1 208 ? -9.108 4.336 -16.158 1.00 63.81 208 GLY A N 1
ATOM 1659 C CA . GLY A 1 208 ? -10.247 3.741 -15.468 1.00 63.81 208 GLY A CA 1
ATOM 1660 C C . GLY A 1 208 ? -11.569 4.160 -16.120 1.00 63.81 208 GLY A C 1
ATOM 1661 O O . GLY A 1 208 ? -11.623 5.057 -16.964 1.00 63.81 208 GLY A O 1
ATOM 1662 N N . ASN A 1 209 ? -12.674 3.512 -15.749 1.00 46.78 209 ASN A N 1
ATOM 1663 C CA . ASN A 1 209 ? -13.982 4.094 -16.043 1.00 46.78 209 ASN A CA 1
ATOM 1664 C C . ASN A 1 209 ? -14.077 5.414 -15.270 1.00 46.78 209 ASN A C 1
ATOM 1666 O O . ASN A 1 209 ? -13.974 5.412 -14.041 1.00 46.78 209 ASN A O 1
ATOM 1670 N N . GLU A 1 210 ? -14.267 6.526 -15.980 1.00 49.00 210 GLU A N 1
ATOM 1671 C CA . GLU A 1 210 ? -14.534 7.845 -15.401 1.00 49.00 210 GLU A CA 1
ATOM 1672 C C . GLU A 1 210 ? -15.889 7.880 -14.668 1.00 49.00 210 GLU A C 1
ATOM 1674 O O . GLU A 1 210 ? -16.822 8.565 -15.069 1.00 49.00 210 GLU A O 1
ATOM 1679 N N . GLU A 1 211 ? -16.004 7.153 -13.561 1.00 48.72 211 GLU A N 1
ATOM 1680 C CA . GLU A 1 211 ? -17.153 7.238 -12.652 1.00 48.72 211 GLU A CA 1
ATOM 1681 C C . GLU A 1 211 ? -16.737 7.224 -11.169 1.00 48.72 211 GLU A C 1
ATOM 1683 O O . GLU A 1 211 ? -17.520 7.537 -10.279 1.00 48.72 211 GLU A O 1
ATOM 1688 N N . SER A 1 212 ? -15.475 6.938 -10.862 1.00 49.03 212 SER A N 1
ATOM 1689 C CA . SER A 1 212 ? -14.952 6.977 -9.496 1.00 49.03 212 SER A CA 1
ATOM 1690 C C . SER A 1 212 ? -13.477 7.326 -9.601 1.00 49.03 212 SER A C 1
ATOM 1692 O O . SER A 1 212 ? -12.669 6.483 -9.962 1.00 49.03 212 SER A O 1
ATOM 1694 N N . THR A 1 213 ? -13.081 8.598 -9.531 1.00 44.84 213 THR A N 1
ATOM 1695 C CA . THR A 1 213 ? -12.331 9.049 -8.343 1.00 44.84 213 THR A CA 1
ATOM 1696 C C . THR A 1 213 ? -12.082 10.569 -8.300 1.00 44.84 213 THR A C 1
ATOM 1698 O O . THR A 1 213 ? -11.337 11.029 -7.442 1.00 44.84 213 THR A O 1
ATOM 1701 N N . ARG A 1 214 ? -12.703 11.408 -9.153 1.00 47.06 214 ARG A N 1
ATOM 1702 C CA . ARG A 1 214 ? -12.481 12.881 -9.114 1.00 47.06 214 ARG A CA 1
ATOM 1703 C C . ARG A 1 214 ? -13.718 13.764 -9.343 1.00 47.06 214 ARG A C 1
ATOM 1705 O O . ARG A 1 214 ? -13.626 14.814 -9.967 1.00 47.06 214 ARG A O 1
ATOM 1712 N N . LYS A 1 215 ? -14.882 13.384 -8.810 1.00 46.28 215 LYS A N 1
ATOM 1713 C CA . LYS A 1 215 ? -16.084 14.248 -8.767 1.00 46.28 215 LYS A CA 1
ATOM 1714 C C . LYS A 1 215 ? -16.861 14.356 -7.430 1.00 46.28 215 LYS A C 1
ATOM 1716 O O . LYS A 1 215 ? -18.023 14.761 -7.490 1.00 46.28 215 LYS A O 1
ATOM 1721 N N . PRO A 1 216 ? -16.314 14.095 -6.219 1.00 49.88 216 PRO A N 1
ATOM 1722 C CA . PRO A 1 216 ? -17.101 14.337 -5.000 1.00 49.88 216 PRO A CA 1
ATOM 1723 C C . PRO A 1 216 ? -17.414 15.829 -4.769 1.00 49.88 216 PRO A C 1
ATOM 1725 O O . PRO A 1 216 ? -18.512 16.184 -4.357 1.00 49.88 216 PRO A O 1
ATOM 1728 N N . LEU A 1 217 ? -16.481 16.739 -5.081 1.00 53.00 217 LEU A N 1
ATOM 1729 C CA . LEU A 1 217 ? -16.585 18.142 -4.650 1.00 53.00 217 LEU A CA 1
ATOM 1730 C C . LEU A 1 217 ? -17.546 19.027 -5.460 1.00 53.00 217 LEU A C 1
ATOM 1732 O O . LEU A 1 217 ? -18.070 19.984 -4.893 1.00 53.00 217 LEU A O 1
ATOM 1736 N N . SER A 1 218 ? -17.785 18.744 -6.745 1.00 67.94 218 SER A N 1
ATOM 1737 C CA . SER A 1 218 ? -18.726 19.524 -7.572 1.00 67.94 218 SER A CA 1
ATOM 1738 C C . SER A 1 218 ? -20.142 18.951 -7.558 1.00 67.94 218 SER A C 1
ATOM 1740 O O . SER A 1 218 ? -21.107 19.708 -7.587 1.00 67.94 218 SER A O 1
ATOM 1742 N N . THR A 1 219 ? -20.277 17.628 -7.443 1.00 84.25 219 THR A N 1
ATOM 1743 C CA . THR A 1 219 ? -21.572 16.936 -7.420 1.00 84.25 219 THR A CA 1
ATOM 1744 C C . THR A 1 219 ? -22.433 17.381 -6.242 1.00 84.25 219 THR A C 1
ATOM 1746 O O . THR A 1 219 ? -23.583 17.759 -6.437 1.00 84.25 219 THR A O 1
ATOM 1749 N N . CYS A 1 220 ? -21.862 17.424 -5.036 1.00 87.00 220 CYS A N 1
ATOM 1750 C CA . CYS A 1 220 ? -22.586 17.784 -3.814 1.00 87.00 220 CYS A CA 1
ATOM 1751 C C . CYS A 1 220 ? -23.007 19.266 -3.756 1.00 87.00 220 CYS A C 1
ATOM 1753 O O . CYS A 1 220 ? -23.730 19.650 -2.849 1.00 87.00 220 CYS A O 1
ATOM 1755 N N . LYS A 1 221 ? -22.562 20.108 -4.702 1.00 86.12 221 LYS A N 1
ATOM 1756 C CA . LYS A 1 221 ? -22.958 21.524 -4.799 1.00 86.12 221 LYS A CA 1
ATOM 1757 C C . LYS A 1 221 ? -24.150 21.759 -5.733 1.00 86.12 221 LYS A C 1
ATOM 1759 O O . LYS A 1 221 ? -24.652 22.874 -5.806 1.00 86.12 221 LYS A O 1
ATOM 1764 N N . LEU A 1 222 ? -24.581 20.747 -6.490 1.00 88.62 222 LEU A N 1
ATOM 1765 C CA . LEU A 1 222 ? -25.709 20.892 -7.413 1.00 88.62 222 LEU A CA 1
ATOM 1766 C C . LEU A 1 222 ? -27.038 20.893 -6.635 1.00 88.62 222 LEU A C 1
ATOM 1768 O O . LEU A 1 222 ? -27.148 20.188 -5.634 1.00 88.62 222 LEU A O 1
ATOM 1772 N N . PRO A 1 223 ? -28.079 21.605 -7.095 1.00 92.69 223 PRO A N 1
ATOM 1773 C CA . PRO A 1 223 ? -29.392 21.563 -6.452 1.00 92.69 223 PRO A CA 1
ATOM 1774 C C . PRO A 1 223 ? -30.049 20.186 -6.622 1.00 92.69 223 PRO A C 1
ATOM 1776 O O . PRO A 1 223 ? -29.746 19.464 -7.576 1.00 92.69 223 PRO A O 1
ATOM 1779 N N . LYS A 1 224 ? -31.023 19.836 -5.773 1.00 94.19 224 LYS A N 1
ATOM 1780 C CA . LYS A 1 224 ? -31.898 18.686 -6.063 1.00 94.19 224 LYS A CA 1
ATOM 1781 C C . LYS A 1 224 ? -32.634 18.907 -7.385 1.00 94.19 224 LYS A C 1
ATOM 1783 O O . LYS A 1 224 ? -33.142 19.998 -7.641 1.00 94.19 224 LYS A O 1
ATOM 1788 N N . ARG A 1 225 ? -32.738 17.870 -8.221 1.00 95.94 225 ARG A N 1
ATOM 1789 C CA . ARG A 1 225 ? -33.457 17.949 -9.504 1.00 95.94 225 ARG A CA 1
ATOM 1790 C C . ARG A 1 225 ? -34.379 16.751 -9.704 1.00 95.94 225 ARG A C 1
ATOM 1792 O O . ARG A 1 225 ? -33.928 15.671 -10.079 1.00 95.94 225 ARG A O 1
ATOM 1799 N N . THR A 1 226 ? -35.679 16.970 -9.505 1.00 95.12 226 THR A N 1
ATOM 1800 C CA . THR A 1 226 ? -36.740 15.975 -9.746 1.00 95.12 226 THR A CA 1
ATOM 1801 C C . THR A 1 226 ? -36.776 15.523 -11.205 1.00 95.12 226 THR A C 1
ATOM 1803 O O . THR A 1 226 ? -36.952 14.338 -11.473 1.00 95.12 226 THR A O 1
ATOM 1806 N N . GLY A 1 227 ? -36.540 16.447 -12.141 1.00 93.88 227 GLY A N 1
ATOM 1807 C CA . GLY A 1 227 ? -36.611 16.178 -13.574 1.00 93.88 227 GLY A CA 1
ATOM 1808 C C . GLY A 1 227 ? -38.044 16.170 -14.117 1.00 93.88 227 GLY A C 1
ATOM 1809 O O . GLY A 1 227 ? -38.989 16.459 -13.391 1.00 93.88 227 GLY A O 1
ATOM 1810 N N . ARG A 1 228 ? -38.198 15.902 -15.421 1.00 91.44 228 ARG A N 1
ATOM 1811 C CA . ARG A 1 228 ? -39.478 16.071 -16.146 1.00 91.44 228 ARG A CA 1
ATOM 1812 C C . ARG A 1 228 ? -40.392 14.841 -16.137 1.00 91.44 228 ARG A C 1
ATOM 1814 O O . ARG A 1 228 ? -41.568 14.951 -16.466 1.00 91.44 228 ARG A O 1
ATOM 1821 N N . CYS A 1 229 ? -39.850 13.670 -15.809 1.00 93.88 229 CYS A N 1
ATOM 1822 C CA . CYS A 1 229 ? -40.623 12.430 -15.732 1.00 93.88 229 CYS A CA 1
ATOM 1823 C C . CYS A 1 229 ? -41.430 12.359 -14.422 1.00 93.88 229 CYS A C 1
ATOM 1825 O O . CYS A 1 229 ? -41.124 13.062 -13.461 1.00 93.88 229 CYS A O 1
ATOM 1827 N N . ARG A 1 230 ? -42.479 11.525 -14.389 1.00 93.88 230 ARG A N 1
ATOM 1828 C CA . ARG A 1 230 ? -43.475 11.486 -13.296 1.00 93.88 230 ARG A CA 1
ATOM 1829 C C . ARG A 1 230 ? -43.403 10.235 -12.409 1.00 93.88 230 ARG A C 1
ATOM 1831 O O . ARG A 1 230 ? -44.299 10.018 -11.596 1.00 93.88 230 ARG A O 1
ATOM 1838 N N . ALA A 1 231 ? -42.362 9.412 -12.544 1.00 90.38 231 ALA A N 1
ATOM 1839 C CA . ALA A 1 231 ? -42.152 8.288 -11.635 1.00 90.38 231 ALA A CA 1
ATOM 1840 C C . ALA A 1 231 ? -41.776 8.794 -10.230 1.00 90.38 231 ALA A C 1
ATOM 1842 O O . ALA A 1 231 ? -41.271 9.903 -10.066 1.00 90.38 231 ALA A O 1
ATOM 1843 N N . ARG A 1 232 ? -42.029 7.993 -9.192 1.00 93.81 232 ARG A N 1
ATOM 1844 C CA . ARG A 1 232 ? -41.783 8.378 -7.792 1.00 93.81 232 ARG A CA 1
ATOM 1845 C C . ARG A 1 232 ? -40.641 7.573 -7.183 1.00 93.81 232 ARG A C 1
ATOM 1847 O O . ARG A 1 232 ? -40.857 6.716 -6.331 1.00 93.81 232 ARG A O 1
ATOM 1854 N N . HIS A 1 233 ? -39.412 7.844 -7.612 1.00 92.88 233 HIS A N 1
ATOM 1855 C CA . HIS A 1 233 ? -38.242 7.178 -7.040 1.00 92.88 233 HIS A CA 1
ATOM 1856 C C . HIS A 1 233 ? -37.754 7.915 -5.791 1.00 92.88 233 HIS A C 1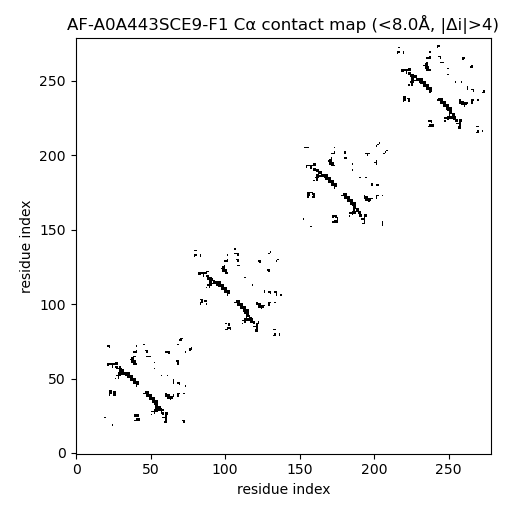
ATOM 1858 O O . HIS A 1 233 ? -37.369 9.080 -5.875 1.00 92.88 233 HIS A O 1
ATOM 1864 N N . LYS A 1 234 ? -37.712 7.230 -4.642 1.00 95.75 234 LYS A N 1
ATOM 1865 C CA . LYS A 1 234 ? -37.036 7.744 -3.441 1.00 95.75 234 LYS A CA 1
ATOM 1866 C C . LYS A 1 234 ? -35.527 7.796 -3.699 1.00 95.75 234 LYS A C 1
ATOM 1868 O O . LYS A 1 234 ? -34.937 6.787 -4.088 1.00 95.75 234 LYS A O 1
ATOM 1873 N N . ARG A 1 235 ? -34.926 8.974 -3.540 1.00 96.81 235 ARG A N 1
ATOM 1874 C CA . ARG A 1 235 ? -33.495 9.250 -3.740 1.00 96.81 235 ARG A CA 1
ATOM 1875 C C . ARG A 1 235 ? -33.002 10.210 -2.664 1.00 96.81 235 ARG A C 1
ATOM 1877 O O . ARG A 1 235 ? -33.809 10.813 -1.966 1.00 96.81 235 ARG A O 1
ATOM 1884 N N . PHE A 1 236 ? -31.694 10.378 -2.555 1.00 96.31 236 PHE A N 1
ATOM 1885 C CA . PHE A 1 236 ? -31.048 11.281 -1.607 1.00 96.31 236 PHE A CA 1
ATOM 1886 C C . PHE A 1 236 ? -30.201 12.308 -2.354 1.00 96.31 236 PHE A C 1
ATOM 1888 O O . PHE A 1 236 ? -29.637 11.997 -3.399 1.00 96.31 236 PHE A O 1
ATOM 1895 N N . TYR A 1 237 ? -30.106 13.525 -1.841 1.00 95.00 237 TYR A N 1
ATOM 1896 C CA . TYR A 1 237 ? -29.210 14.563 -2.351 1.00 95.00 237 TYR A CA 1
ATOM 1897 C C . TYR A 1 237 ? -28.538 15.264 -1.171 1.00 95.00 237 TYR A C 1
ATOM 1899 O O . TYR A 1 237 ? -29.095 15.303 -0.076 1.00 95.00 237 TYR A O 1
ATOM 1907 N N . PHE A 1 238 ? -27.351 15.820 -1.376 1.00 94.50 238 PHE A N 1
ATOM 1908 C CA . PHE A 1 238 ? -26.701 16.657 -0.379 1.00 94.50 238 PHE A CA 1
ATOM 1909 C C . PHE A 1 238 ? -27.261 18.075 -0.452 1.00 94.50 238 PHE A C 1
ATOM 1911 O O . PHE A 1 238 ? -27.169 18.727 -1.492 1.00 94.50 238 PHE A O 1
ATOM 1918 N N . ASN A 1 239 ? -27.845 18.541 0.645 1.00 92.19 239 ASN A N 1
ATOM 1919 C CA . ASN A 1 239 ? -28.288 19.912 0.802 1.00 92.19 239 ASN A CA 1
ATOM 1920 C C . ASN A 1 239 ? -27.133 20.737 1.387 1.00 92.19 239 ASN A C 1
ATOM 1922 O O . ASN A 1 239 ? -26.722 20.517 2.526 1.00 92.19 239 ASN A O 1
ATOM 1926 N N . SER A 1 240 ? -26.602 21.672 0.598 1.00 86.25 240 SER A N 1
ATOM 1927 C CA . SER A 1 240 ? -25.494 22.538 1.006 1.00 86.25 240 SER A CA 1
ATOM 1928 C C . SER A 1 240 ? -25.884 23.595 2.037 1.00 86.25 240 SER A C 1
ATOM 1930 O O . SER A 1 240 ? -25.008 24.064 2.749 1.00 86.25 240 SER A O 1
ATOM 1932 N N . GLU A 1 241 ? -27.164 23.959 2.139 1.00 86.50 241 GLU A N 1
ATOM 1933 C CA . GLU A 1 241 ? -27.652 24.930 3.129 1.00 86.50 241 GLU A CA 1
ATOM 1934 C C . GLU A 1 241 ? -27.695 24.306 4.526 1.00 86.50 241 GLU A C 1
ATOM 1936 O O . GLU A 1 241 ? -27.318 24.933 5.508 1.00 86.50 241 GLU A O 1
ATOM 1941 N N . THR A 1 242 ? -28.107 23.039 4.614 1.00 87.88 242 THR A N 1
ATOM 1942 C CA . THR A 1 242 ? -28.193 22.302 5.886 1.00 87.88 242 THR A CA 1
ATOM 1943 C C . THR A 1 242 ? -26.986 21.401 6.145 1.00 87.88 242 THR A C 1
ATOM 1945 O O . THR A 1 242 ? -26.968 20.676 7.138 1.00 87.88 242 THR A O 1
ATOM 1948 N N . LEU A 1 243 ? -26.018 21.379 5.221 1.00 86.06 243 LEU A N 1
ATOM 1949 C CA . LEU A 1 243 ? -24.835 20.509 5.223 1.00 86.06 243 LEU A CA 1
ATOM 1950 C C . LEU A 1 243 ? -25.157 19.024 5.487 1.00 86.06 243 LEU A C 1
ATOM 1952 O O . LEU A 1 243 ? -24.408 18.307 6.160 1.00 86.06 243 LEU A O 1
ATOM 1956 N N . SER A 1 244 ? -26.281 18.538 4.955 1.00 90.69 244 SER A N 1
ATOM 1957 C CA . SER A 1 244 ? -26.788 17.194 5.245 1.00 90.69 244 SER A CA 1
ATOM 1958 C C . SER A 1 244 ? -27.435 16.521 4.038 1.00 90.69 244 SER A C 1
ATOM 1960 O O . SER A 1 244 ? -27.934 17.169 3.119 1.00 90.69 244 SER A O 1
ATOM 1962 N N . CYS A 1 245 ? -27.408 15.188 4.026 1.00 94.44 245 CYS A N 1
ATOM 1963 C CA . CYS A 1 245 ? -28.076 14.391 3.004 1.00 94.44 245 CYS A CA 1
ATOM 1964 C C . CYS A 1 245 ? -29.571 14.282 3.306 1.00 94.44 245 CYS A C 1
ATOM 1966 O O . CYS A 1 245 ? -29.963 13.839 4.381 1.00 94.44 245 CYS A O 1
ATOM 1968 N N . GLN A 1 246 ? -30.406 14.669 2.345 1.00 96.06 246 GLN A N 1
ATOM 1969 C CA . GLN A 1 246 ? -31.860 14.710 2.480 1.00 96.06 246 GLN A CA 1
ATOM 1970 C C . GLN A 1 246 ? -32.530 13.865 1.398 1.00 96.06 246 GLN A C 1
ATOM 1972 O O . GLN A 1 246 ? -32.060 13.790 0.260 1.00 96.06 246 GLN A O 1
ATOM 1977 N N . GLN A 1 247 ? -33.654 13.232 1.737 1.00 97.25 247 GLN A N 1
ATOM 1978 C CA . GLN A 1 247 ? -34.452 12.480 0.771 1.00 97.25 247 GLN A CA 1
ATOM 1979 C C . GLN A 1 247 ? -35.218 13.436 -0.159 1.00 97.25 247 GLN A C 1
ATOM 1981 O O . GLN A 1 247 ? -35.768 14.445 0.277 1.00 97.25 247 GLN A O 1
ATOM 1986 N N . PHE A 1 248 ? -35.326 13.088 -1.438 1.00 96.62 248 PHE A N 1
ATOM 1987 C CA . PHE A 1 248 ? -36.227 13.729 -2.390 1.00 96.62 248 PHE A CA 1
ATOM 1988 C C . PHE A 1 248 ? -36.849 12.697 -3.343 1.00 96.62 248 PHE A C 1
ATOM 1990 O O . PHE A 1 248 ? -36.429 11.537 -3.403 1.00 96.62 248 PHE A O 1
ATOM 1997 N N . VAL A 1 249 ? -37.876 13.115 -4.086 1.00 96.44 249 VAL A N 1
ATOM 1998 C CA . VAL A 1 249 ? -38.509 12.287 -5.120 1.00 96.44 249 VAL A CA 1
ATOM 1999 C C . VAL A 1 249 ? -37.891 12.623 -6.471 1.00 96.44 249 VAL A C 1
ATOM 2001 O O . VAL A 1 249 ? -37.964 13.760 -6.927 1.00 96.44 249 VAL A O 1
ATOM 2004 N N . TYR A 1 250 ? -37.307 11.622 -7.123 1.00 96.62 250 TYR A N 1
ATOM 2005 C CA . TYR A 1 250 ? -36.790 11.727 -8.479 1.00 96.62 250 TYR A CA 1
ATOM 2006 C C . TYR A 1 250 ? -37.799 11.176 -9.487 1.00 96.62 250 TYR A C 1
ATOM 2008 O O . TYR A 1 250 ? -38.242 10.033 -9.375 1.00 96.62 250 TYR A O 1
ATOM 2016 N N . GLY A 1 251 ? -38.092 11.987 -10.503 1.00 91.62 251 GLY A N 1
ATOM 2017 C CA . GLY A 1 251 ? -39.053 11.731 -11.571 1.00 91.62 251 GLY A CA 1
ATOM 2018 C C . GLY A 1 251 ? -38.696 10.571 -12.501 1.00 91.62 251 GLY A C 1
ATOM 2019 O O . GLY A 1 251 ? -39.550 10.106 -13.251 1.00 91.62 251 GLY A O 1
ATOM 2020 N N . GLY A 1 252 ? -37.439 10.112 -12.479 1.00 87.75 252 GLY A N 1
ATOM 2021 C CA . GLY A 1 252 ? -36.934 9.003 -13.301 1.00 87.75 252 GLY A CA 1
ATOM 2022 C C . GLY A 1 252 ? -36.112 9.433 -14.519 1.00 87.75 252 GLY A C 1
ATOM 2023 O O . GLY A 1 252 ? -35.375 8.619 -15.064 1.00 87.75 252 GLY A O 1
ATOM 2024 N N . CYS A 1 253 ? -36.146 10.712 -14.907 1.00 86.69 253 CYS A N 1
ATOM 2025 C CA . CYS A 1 253 ? -35.318 11.248 -15.993 1.00 86.69 253 CYS A CA 1
ATOM 2026 C C . CYS A 1 253 ? -34.930 12.714 -15.763 1.00 86.69 253 CYS A C 1
ATOM 2028 O O . CYS A 1 253 ? -35.572 13.408 -14.981 1.00 86.69 253 CYS A O 1
ATOM 2030 N N . SER A 1 254 ? -33.921 13.208 -16.489 1.00 88.25 254 SER A N 1
ATOM 2031 C CA . SER A 1 254 ? -33.496 14.622 -16.475 1.00 88.25 254 SER A CA 1
ATOM 2032 C C . SER A 1 254 ? -33.091 15.156 -15.089 1.00 88.25 254 SER A C 1
ATOM 2034 O O . SER A 1 254 ? -33.335 16.321 -14.777 1.00 88.25 254 SER A O 1
ATOM 2036 N N . GLY A 1 255 ? -32.483 14.305 -14.257 1.00 88.12 255 GLY A N 1
ATOM 2037 C CA . GLY A 1 255 ? -31.856 14.697 -12.992 1.00 88.12 255 GLY A CA 1
ATOM 2038 C C . GLY A 1 255 ? -30.483 15.348 -13.184 1.00 88.12 255 GLY A C 1
ATOM 2039 O O . GLY A 1 255 ? -30.095 15.726 -14.288 1.00 88.12 255 GLY A O 1
ATOM 2040 N N . ASN A 1 256 ? -29.739 15.486 -12.092 1.00 90.19 256 ASN A N 1
ATOM 2041 C CA . ASN A 1 256 ? -28.313 15.804 -12.114 1.00 90.19 256 ASN A CA 1
ATOM 2042 C C . ASN A 1 256 ? -27.558 14.828 -11.196 1.00 90.19 256 ASN A C 1
ATOM 2044 O O . ASN A 1 256 ? -28.161 13.903 -10.649 1.00 90.19 256 ASN A O 1
ATOM 2048 N N . ALA A 1 257 ? -26.247 15.020 -11.053 1.00 90.31 257 ALA A N 1
ATOM 2049 C CA . ALA A 1 257 ? -25.395 14.100 -10.308 1.00 90.31 257 ALA A CA 1
ATOM 2050 C C . ALA A 1 257 ? -25.642 14.106 -8.782 1.00 90.31 257 ALA A C 1
ATOM 2052 O O . ALA A 1 257 ? -25.274 13.136 -8.124 1.00 90.31 257 ALA A O 1
ATOM 2053 N N . ASN A 1 258 ? -26.282 15.138 -8.206 1.00 93.50 258 ASN A N 1
ATOM 2054 C CA . ASN A 1 258 ? -26.662 15.163 -6.786 1.00 93.50 258 ASN A CA 1
ATOM 2055 C C . ASN A 1 258 ? -27.949 14.349 -6.559 1.00 93.50 258 ASN A C 1
ATOM 2057 O O . ASN A 1 258 ? -29.016 14.878 -6.248 1.00 93.50 258 ASN A O 1
ATOM 2061 N N . ASN A 1 259 ? -27.863 13.049 -6.840 1.00 94.19 259 ASN A N 1
ATOM 2062 C CA . ASN A 1 259 ? -28.981 12.114 -6.839 1.00 94.19 259 ASN A CA 1
ATOM 2063 C C . ASN A 1 259 ? -28.470 10.699 -6.533 1.00 94.19 259 ASN A C 1
ATOM 2065 O O . ASN A 1 259 ? -28.078 9.942 -7.421 1.00 94.19 259 ASN A O 1
ATOM 2069 N N . PHE A 1 260 ? -28.485 10.344 -5.256 1.00 93.44 260 PHE A N 1
ATOM 2070 C CA . PHE A 1 260 ? -27.971 9.095 -4.714 1.00 93.44 260 PHE A CA 1
ATOM 2071 C C . PHE A 1 260 ? -29.107 8.120 -4.397 1.00 93.44 260 PHE A C 1
ATOM 2073 O O . PHE A 1 260 ? -30.216 8.510 -4.031 1.00 93.44 260 PHE A O 1
ATOM 2080 N N . LYS A 1 261 ? -28.835 6.819 -4.534 1.00 89.88 261 LYS A N 1
ATOM 2081 C CA . LYS A 1 261 ? -29.826 5.766 -4.268 1.00 89.88 261 LYS A CA 1
ATOM 2082 C C . LYS A 1 261 ? -30.052 5.534 -2.771 1.00 89.88 261 LYS A C 1
ATOM 2084 O O . LYS A 1 261 ? -31.174 5.229 -2.384 1.00 89.88 261 LYS A O 1
ATOM 2089 N N . THR A 1 262 ? -29.010 5.685 -1.954 1.00 90.56 262 THR A N 1
ATOM 2090 C CA . THR A 1 262 ? -29.059 5.458 -0.503 1.00 90.56 262 THR A CA 1
ATOM 2091 C C . THR A 1 262 ? -28.447 6.633 0.255 1.00 90.56 262 THR A C 1
ATOM 2093 O O . THR A 1 262 ? -27.637 7.382 -0.309 1.00 90.56 262 THR A O 1
ATOM 2096 N N . ILE A 1 263 ? -28.839 6.796 1.519 1.00 89.88 263 ILE A N 1
ATOM 2097 C CA . ILE A 1 263 ? -28.334 7.870 2.377 1.00 89.88 263 ILE A CA 1
ATOM 2098 C C . ILE A 1 263 ? -26.843 7.688 2.667 1.00 89.88 263 ILE A C 1
ATOM 2100 O O . ILE A 1 263 ? -26.091 8.646 2.541 1.00 89.88 263 ILE A O 1
ATOM 2104 N N . GLU A 1 264 ? -26.379 6.456 2.883 1.00 86.50 264 GLU A N 1
ATOM 2105 C CA . GLU A 1 264 ? -24.972 6.139 3.159 1.00 86.50 264 GLU A CA 1
ATOM 2106 C C . GLU A 1 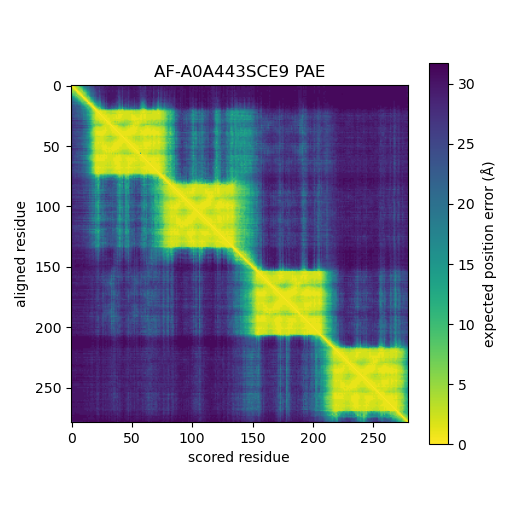264 ? -24.087 6.498 1.962 1.00 86.50 264 GLU A C 1
ATOM 2108 O O . GLU A 1 264 ? -22.968 6.983 2.116 1.00 86.50 264 GLU A O 1
ATOM 2113 N N . THR A 1 265 ? -24.596 6.298 0.740 1.00 81.81 265 THR A N 1
ATOM 2114 C CA . THR A 1 265 ? -23.881 6.683 -0.482 1.00 81.81 265 THR A CA 1
ATOM 2115 C C . THR A 1 265 ? -23.751 8.201 -0.586 1.00 81.81 265 THR A C 1
ATOM 2117 O O . THR A 1 265 ? -22.680 8.690 -0.938 1.00 81.81 265 THR A O 1
ATOM 2120 N N . CYS A 1 266 ? -24.819 8.937 -0.264 1.00 88.50 266 CYS A N 1
ATOM 2121 C CA . CYS A 1 266 ? -24.799 10.396 -0.227 1.00 88.50 266 CYS A CA 1
ATOM 2122 C C . CYS A 1 266 ? -23.818 10.908 0.836 1.00 88.50 266 CYS A C 1
ATOM 2124 O O . CYS A 1 266 ? -22.941 11.717 0.533 1.00 88.50 266 CYS A O 1
ATOM 2126 N N . GLU A 1 267 ? -23.920 10.399 2.065 1.00 87.94 267 GLU A N 1
ATOM 2127 C CA . GLU A 1 267 ? -23.096 10.839 3.187 1.00 87.94 267 GLU A CA 1
ATOM 2128 C C . GLU A 1 267 ? -21.630 10.534 2.940 1.00 87.94 267 GLU A C 1
ATOM 2130 O O . GLU A 1 267 ? -20.813 11.440 3.018 1.00 87.94 267 GLU A O 1
ATOM 2135 N N . ARG A 1 268 ? -21.291 9.309 2.530 1.00 83.31 268 ARG A N 1
ATOM 2136 C CA . ARG A 1 268 ? -19.911 8.922 2.216 1.00 83.31 268 ARG A CA 1
ATOM 2137 C C . ARG A 1 268 ? -19.285 9.799 1.129 1.00 83.31 268 ARG A C 1
ATOM 2139 O O . ARG A 1 268 ? -18.096 10.093 1.201 1.00 83.31 268 ARG A O 1
ATOM 2146 N N . LEU A 1 269 ? -20.051 10.191 0.108 1.00 80.00 269 LEU A N 1
ATOM 2147 C CA . LEU A 1 269 ? -19.536 10.990 -1.010 1.00 80.00 269 LEU A CA 1
ATOM 2148 C C . LEU A 1 269 ? -19.470 12.491 -0.702 1.00 80.00 269 LEU A C 1
ATOM 2150 O O . LEU A 1 269 ? -18.619 13.177 -1.265 1.00 80.00 269 LEU A O 1
ATOM 2154 N N . CYS A 1 270 ? -20.327 12.996 0.186 1.00 84.81 270 CYS A N 1
ATOM 2155 C CA . CYS A 1 270 ? -20.435 14.424 0.487 1.00 84.81 270 CYS A CA 1
ATOM 2156 C C . CYS A 1 270 ? -19.960 14.813 1.903 1.00 84.81 270 CYS A C 1
ATOM 2158 O O . CYS A 1 270 ? -19.948 16.002 2.223 1.00 84.81 270 CYS A O 1
ATOM 2160 N N . ALA A 1 271 ? -19.508 13.859 2.733 1.00 71.31 271 ALA A N 1
ATOM 2161 C CA . ALA A 1 271 ? -19.111 14.075 4.134 1.00 71.31 271 ALA A CA 1
ATOM 2162 C C . ALA A 1 271 ? -18.063 15.182 4.303 1.00 71.31 271 ALA A C 1
ATOM 2164 O O . ALA A 1 271 ? -18.130 15.970 5.242 1.00 71.31 271 ALA A O 1
ATOM 2165 N N . SER A 1 272 ? -17.118 15.281 3.363 1.00 66.50 272 SER A N 1
ATOM 2166 C CA . SER A 1 272 ? -16.030 16.262 3.408 1.00 66.50 272 SER A CA 1
ATOM 2167 C C . SER A 1 272 ? -16.500 17.719 3.307 1.00 66.50 272 SER A C 1
ATOM 2169 O O . SER A 1 272 ? -15.706 18.623 3.546 1.00 66.50 272 SER A O 1
ATOM 2171 N N . GLN A 1 273 ? -17.758 17.972 2.923 1.00 62.78 273 GLN A N 1
ATOM 2172 C CA . GLN A 1 273 ? -18.331 19.324 2.888 1.00 62.78 273 GLN A CA 1
ATOM 2173 C C . GLN A 1 273 ? -18.779 19.813 4.272 1.00 62.78 273 GLN A C 1
ATOM 2175 O O . GLN A 1 273 ? -18.938 21.014 4.451 1.00 62.78 273 GLN A O 1
ATOM 2180 N N . LYS A 1 274 ? -18.923 18.919 5.265 1.00 58.00 274 LYS A N 1
ATOM 2181 C CA . LYS A 1 274 ? -19.274 19.293 6.647 1.00 58.00 274 LYS A CA 1
ATOM 2182 C C . LYS A 1 274 ? -18.149 20.043 7.380 1.00 58.00 274 LYS A C 1
ATOM 2184 O O . LYS A 1 274 ? -18.417 20.713 8.364 1.00 58.00 274 LYS A O 1
ATOM 2189 N N . HIS A 1 275 ? -16.907 19.955 6.894 1.00 53.94 275 HIS A N 1
ATOM 2190 C CA . HIS A 1 275 ? -15.717 20.529 7.542 1.00 53.94 275 HIS A CA 1
ATOM 2191 C C . HIS A 1 275 ? -15.122 21.749 6.816 1.00 53.94 275 HIS A C 1
ATOM 2193 O O . HIS A 1 275 ? -14.058 22.220 7.199 1.00 53.94 275 HIS A O 1
ATOM 2199 N N . LYS A 1 276 ? -15.767 22.260 5.756 1.00 52.47 276 LYS A N 1
ATOM 2200 C CA . LYS A 1 276 ? -15.231 23.361 4.926 1.00 52.47 276 LYS A CA 1
ATOM 2201 C C . LYS A 1 276 ? -15.841 24.741 5.201 1.00 52.47 276 LYS A C 1
ATOM 2203 O O . LYS A 1 276 ? -15.587 25.660 4.434 1.00 52.47 276 LYS A O 1
ATOM 2208 N N . SER A 1 277 ? -16.621 24.900 6.269 1.00 48.03 277 SER A N 1
ATOM 2209 C CA . SER A 1 277 ? -17.270 26.169 6.643 1.00 48.03 277 SER A CA 1
ATOM 2210 C C . SER A 1 277 ? -16.674 26.836 7.891 1.00 48.03 277 SER A C 1
ATOM 2212 O O . SER A 1 277 ? -17.352 27.626 8.538 1.00 48.03 277 SER A O 1
ATOM 2214 N N . VAL A 1 278 ? -15.420 26.527 8.239 1.00 48.72 278 VAL A N 1
ATOM 2215 C CA . VAL A 1 278 ? -14.636 27.311 9.208 1.00 48.72 278 VAL A CA 1
ATOM 2216 C C . VAL A 1 278 ? -13.285 27.632 8.575 1.00 48.72 278 VAL A C 1
ATOM 2218 O O . VAL A 1 278 ? -12.309 26.904 8.748 1.00 48.72 278 VAL A O 1
ATOM 2221 N N . SER A 1 279 ? -13.263 28.675 7.751 1.00 33.50 279 SER A N 1
ATOM 2222 C CA . SER A 1 279 ? -12.094 29.471 7.354 1.00 33.50 279 SER A CA 1
ATOM 2223 C C . SER A 1 279 ? -12.608 30.787 6.796 1.00 33.50 279 SER A C 1
ATOM 2225 O O . SER A 1 279 ? -13.497 30.714 5.916 1.00 33.50 279 SER A O 1
#

Sequence (279 aa):
MLVNIIFMLLFEALTPMLTEDVCSQKADHGGCRSILVRWYFNNENNKCERFIFGGCKGNKNNFVSEDLCQSHCLPQLRTAVDLCNQPKVTGPCRGYFKRFWHNNDTRKCEEFVYGGCEQNENNFEMAEECVKRCDAIGVEYRIQKLSKRSDAVSICELPAEKGPCVNFTSRFFFNSKTKRCEKFAFGGCTGNDNNFKSFAECRKVCIGNEESTRKPLSTCKLPKRTGRCRARHKRFYFNSETLSCQQFVYGGCSGNANNFKTIETCERLCASQKHKSVS

Radius of gyration: 30.72 Å; Cα contacts (8 Å, |Δi|>4): 509; chains: 1; bounding box: 96×81×74 Å

Solvent-accessible surface area (backbone atoms only — not comparable to full-atom values): 16107 Å² total; per-residue (Å²): 133,84,87,82,77,97,80,78,94,69,87,89,84,84,80,74,82,79,71,74,56,43,46,75,39,70,80,44,35,40,85,40,90,46,88,38,79,28,13,20,35,40,69,92,77,74,40,56,42,80,46,62,28,11,79,38,76,56,62,75,25,60,23,86,37,53,65,58,24,37,55,73,59,34,68,80,55,42,54,45,56,53,31,39,62,40,71,80,51,35,46,91,40,88,47,87,38,79,27,21,24,43,36,74,89,80,70,40,63,39,81,46,64,28,9,82,40,76,70,62,78,24,62,25,82,42,61,66,57,37,36,66,61,33,47,57,54,50,47,55,52,45,52,51,61,46,34,77,76,47,83,46,76,49,47,34,68,44,70,79,47,33,46,88,41,84,56,69,39,81,29,18,23,33,39,65,87,80,74,40,68,41,79,45,66,30,11,76,40,86,54,59,83,24,60,24,86,36,64,67,56,31,37,53,74,65,64,42,71,92,82,75,89,85,57,52,81,65,32,38,70,40,71,80,44,38,42,86,39,87,50,83,39,76,28,17,22,42,38,72,90,76,62,40,70,42,79,47,63,30,11,81,39,74,57,58,78,25,60,24,82,40,64,67,61,31,40,73,52,41,51,76,62,68,70,68,84,81,127

Secondary structure (DSSP, 8-state):
--------SSS-S--------GGGSPP---S----EEEEEEETTTTEEEEEEE-SSS--S--BSSHHHHHHHH-HHHHHHHHHHHSPP---S----EEEEEEETTTTEEEEEEE-SSS--SS-BSSHHHHIIIIIHHHHHHHHHHHHTTT--S-GGGSPP---S----EEEEEEETTTTEEEEEEE-SSS--S--BSSHHHHHHHHT--TTSSS-HHHHTTSPP---S----EEEEEEETTTTEEEEEEE-SSS--S--BSSHHHHHHHHGGGGGSS--

pLDDT: mean 79.99, std 18.08, range [33.5, 97.88]

InterPro domains:
  IPR002223 Pancreatic trypsin inhibitor Kunitz domain [PF00014] (22-73)
  IPR002223 Pancreatic trypsin inhibitor Kunitz domain [PF00014] (84-134)
  IPR002223 Pancreatic trypsin inhibitor Kunitz domain [PF00014] (155-206)
  IPR002223 Pancreatic trypsin inhibitor Kunitz domain [PF00014] (219-270)
  IPR002223 Pancreatic trypsin inhibitor Kunitz domain [PR00759] (81-95)
  IPR002223 Pancreatic trypsin inhibitor Kunitz domain [PR00759] (245-255)
  IPR002223 Pancreatic trypsin inhibitor Kunitz domain [PR00759] (255-270)
  IPR002223 Pancreatic trypsin inhibitor Kunitz domain [PS50279] (23-73)
  IPR002223 Pancreatic trypsin inhibitor Kunitz domain [PS50279] (84-134)
  IPR002223 Pancreatic trypsin inhibitor Kunitz domain [PS50279] (156-206)
  IPR002223 Pancreatic trypsin inhibitor Kunitz domain [PS50279] (220-270)
  IPR002223 Pancreatic trypsin inhibitor Kunitz domain [SM00131] (21-74)
  IPR002223 Pancreatic trypsin inhibitor Kunitz domain [SM00131] (82-135)
  IPR002223 Pancreatic trypsin inhibitor Kunitz domain [SM00131] (154-207)
  IPR002223 Pancreatic trypsin inhibitor Kunitz domain [SM00131] (218-271)
  IPR020901 Proteinase inhibitor I2, Kunitz, conserved site [PS00280] (51-69)
  IPR020901 Proteinase inhibitor I2, Kunitz, conserved site [PS00280] (112-130)
  IPR020901 Proteinase inhibitor I2, Kunitz, conserved site [PS00280] (248-266)
  IPR036880 Pancreatic trypsin inhibitor Kunitz domain superfamily [G3DSA:4.10.410.10] (14-81)
  IPR036880 Pancreatic trypsin inhibitor Kunitz domain superfamily [G3DSA:4.10.410.10] (82-136)

Mean predicted aligned error: 21.05 Å